Protein 7F5M (pdb70)

Secondary structure (DSSP, 8-state):
-TTEEEEEEEEEEEEEEPSS----TTSPPPEEEEEEEEEE-TTS-EE--TTEEEEEEE--TTSSS-EEEE-SS--EEEEEES--EEEEEEEEEGGG--EEEEEEEE--SSSEEEEEEEEEEE--SHHHHHHHTTTS---/-EEEEEEEEEE---EEEEEEEEE-TT--EE--TTEEEEEEE--TTSSS-EEEE-SS--EEEEE-S---EEEEEEEETTS--EEEEEEE--SSSSEEEEEEEEEE-S--HHHHHHHHTTS---/-PPPHHHH------SS---

Radius of gyration: 22.08 Å; Cα contacts (8 Å, |Δi|>4): 599; chains: 3; bounding box: 53×55×50 Å

B-factor: mean 67.11, std 33.37, range [23.14, 151.9]

Nearest PDB structures (foldseek):
  7f5m-assembly1_B  TM=1.008E+00  e=1.578E-22  Saccharomyces cerevisiae S288C
  7f5m-assembly1_A  TM=9.711E-01  e=1.699E-18  Saccharomyces cerevisiae S288C
  6mip-assembly1_A  TM=9.479E-01  e=2.964E-12  Saccharomyces cerevisiae S288C
  6miq-assembly1_A  TM=9.449E-01  e=7.618E-12  Saccharomyces cerevisiae S288C
  5sva-assembly1_n  TM=9.445E-01  e=1.287E-11  Saccharomyces cerevisiae

Organism: Saccharomyces cerevisiae (strain ATCC 204508 / S288c) (NCBI:txid559292)

Sequence (280 aa):
SDHSIEVTFRVKTQQVIIPEQNIRGNELPLRRWQMELLMLDATGKEVEPTILSKCIYHLHSSFKQPKRRLNSLPFFIKETGWGEFNLKIECFFIGNAGKFSIEHDLTFEDDAYAVDYTVDVPHEFSHLNSELSKYFDLPSIEVTFRVKTQQVRRWQMELLMLDATGKEVEPTILSKCIYHLHSSFKQPKRRLNSLPFFIKETGWGEFNLKIECFFIGNAGKFSIEHDLTFEDDAYAVDYTVDVPHEFSHLNSELSKYFDLPKQLASKAARSAPSTGGVKY

Foldseek 3Di:
DLQWDKWKKKKKKFKDFDPPDDDDPVDFTKMKMKIWIFTQFPVRDTDHPLQWQKKWKQADPVDPVSTRIDRDPGRMDIDIDGDKDWIWIWTAGPPRQGIDIDTDTGDDPDRMDMDMDMDTGGCPDDVSNVVNVVGDDRD/DDKWKKKWKWAPPVWIKIWIWTAFPVGDTDAPPQWQWKWKQADPVDPPRTRIDRDPGRMDIDDDDDKAWIWTWTAGPPRQDIDIDTDTGDDPDRMDMDMDMDDGDPPRVVSVVVVVVTDDGD/DDDDDVVPDDDDDDDPDDD

InterPro domains:
  IPR005033 YEATS [PTHR23195] (5-110)
  IPR016665 SAS complex subunit SAS5/transcription initiation factor TFIID subunit 14 [PIRSF016551] (2-221)
  IPR038704 YEATS superfamily [G3DSA:2.60.40.1970] (1-136)
  IPR055129 YEATS domain [PF03366] (29-109)
  IPR055129 YEATS domain [PS51037] (1-139)

GO terms:
  GO:0000785 chromatin (C, IDA)
  GO:0016407 acetyltransferase activity (F, IDA)
  GO:0033255 SAS acetyltransferase complex (C, IDA)
  GO:0004402 histone acetyltransferase activity (F, IDA)
  GO:0031509 subtelomeric heterochromatin formation (P, IDA)
  GO:0033255 SAS acetyltransferase complex (C, IPI)
  GO:0005515 protein binding (F, IPI)

Structure (mmCIF, N/CA/C/O backbone):
data_7F5M
#
_entry.id   7F5M
#
_cell.length_a   126.578
_cell.length_b   126.578
_cell.length_c   48.708
_cell.angle_alpha   90.000
_cell.angle_beta   90.000
_cell.angle_gamma   120.000
#
_symmetry.space_group_name_H-M   'P 32 2 1'
#
loop_
_entity.id
_entity.type
_entity.pdbx_description
1 polymer 'Something about silencing protein 5'
2 polymer LYS-GLN-LEU-ALA-SER-LYS-ALA-ALA-ARG-LBZ-SER-ALA-PRO-SER-THR-GLY-GLY-VAL-LYS-TYR
3 non-polymer GLYCEROL
4 water water
#
loop_
_atom_site.group_PDB
_atom_site.id
_atom_site.type_symbol
_atom_site.label_atom_id
_atom_site.label_alt_id
_atom_site.label_comp_id
_atom_site.label_asym_id
_atom_site.label_entity_id
_atom_site.label_seq_id
_atom_site.pdbx_PDB_ins_code
_atom_site.Cartn_x
_atom_site.Cartn_y
_atom_site.Cartn_z
_atom_site.occupancy
_atom_site.B_iso_or_equiv
_atom_site.auth_seq_id
_atom_site.auth_comp_id
_atom_site.auth_asym_id
_atom_site.auth_atom_id
_atom_site.pdbx_PDB_model_num
ATOM 1 N N . SER A 1 1 ? -38.527 31.936 10.177 1.00 103.80 1 SER A N 1
ATOM 2 C CA . SER A 1 1 ? -38.331 33.157 9.404 1.00 109.57 1 SER A CA 1
ATOM 3 C C . SER A 1 1 ? -38.342 34.391 10.298 1.00 104.07 1 SER A C 1
ATOM 4 O O . SER A 1 1 ? -39.089 34.453 11.273 1.00 102.79 1 SER A O 1
ATOM 7 N N . ASP A 1 2 ? -37.506 35.375 9.963 1.00 99.79 2 ASP A N 1
ATOM 8 C CA . ASP A 1 2 ? -37.574 36.667 10.633 1.00 95.96 2 ASP A CA 1
ATOM 9 C C . ASP A 1 2 ? -38.824 37.447 10.251 1.00 95.88 2 ASP A C 1
ATOM 10 O O . ASP A 1 2 ? -39.076 38.510 10.830 1.00 93.91 2 ASP A O 1
ATOM 15 N N . HIS A 1 3 ? -39.600 36.948 9.292 1.00 85.27 3 HIS A N 1
ATOM 16 C CA . HIS A 1 3 ? -40.888 37.514 8.925 1.00 72.70 3 HIS A CA 1
ATOM 17 C C . HIS A 1 3 ? -42.047 36.714 9.504 1.00 66.39 3 HIS A C 1
ATOM 18 O O . HIS A 1 3 ? -43.200 36.941 9.124 1.00 57.58 3 HIS A O 1
ATOM 25 N N . SER A 1 4 ? -41.763 35.782 10.411 1.00 69.05 4 SER A N 1
ATOM 26 C CA . SER A 1 4 ? -42.781 34.961 11.047 1.00 59.94 4 SER A CA 1
ATOM 27 C C . SER A 1 4 ? -42.390 34.723 12.498 1.00 55.76 4 SER A C 1
ATOM 28 O O . SER A 1 4 ? -41.243 34.938 12.897 1.00 61.18 4 SER A O 1
ATOM 31 N N . ILE A 1 5 ? -43.363 34.283 13.292 1.00 47.32 5 ILE A N 1
ATOM 32 C CA . ILE A 1 5 ? -43.116 33.889 14.671 1.00 45.95 5 ILE A CA 1
ATOM 33 C C . ILE A 1 5 ? -43.616 32.464 14.859 1.00 42.80 5 ILE A C 1
ATOM 34 O O . ILE A 1 5 ? -44.478 31.976 14.124 1.00 42.14 5 ILE A O 1
ATOM 39 N N . GLU A 1 6 ? -43.053 31.792 15.859 1.00 42.49 6 GLU A N 1
ATOM 40 C CA . GLU A 1 6 ? -43.465 30.434 16.184 1.00 41.25 6 GLU A CA 1
ATOM 41 C C . GLU A 1 6 ? -44.699 30.465 17.074 1.00 38.11 6 GLU A C 1
ATOM 42 O O . GLU A 1 6 ? -44.728 31.168 18.089 1.00 37.49 6 GLU A O 1
ATOM 48 N N . VAL A 1 7 ? -45.721 29.708 16.685 1.00 36.65 7 VAL A N 1
ATOM 49 C CA . VAL A 1 7 ? -46.945 29.570 17.462 1.00 34.25 7 VAL A CA 1
ATOM 50 C C . VAL A 1 7 ? -47.231 28.087 17.633 1.00 33.41 7 VAL A C 1
ATOM 51 O O . VAL A 1 7 ? -47.137 27.313 16.673 1.00 34.19 7 VAL A O 1
ATOM 55 N N . THR A 1 8 ? -47.568 27.689 18.855 1.00 33.62 8 THR A N 1
ATOM 56 C CA . THR A 1 8 ? -47.882 26.302 19.164 1.00 33.48 8 THR A CA 1
ATOM 57 C C . THR A 1 8 ? -49.390 26.092 19.122 1.00 32.27 8 THR A C 1
ATOM 58 O O . THR A 1 8 ? -50.140 26.784 19.820 1.00 30.54 8 THR A O 1
ATOM 62 N N . PHE A 1 9 ? -49.826 25.146 18.296 1.00 32.62 9 PHE A N 1
ATOM 63 C CA . PHE A 1 9 ? -51.211 24.706 18.253 1.00 28.20 9 PHE A CA 1
ATOM 64 C C . PHE A 1 9 ? -51.329 23.359 18.953 1.00 31.27 9 PHE A C 1
ATOM 65 O O . PHE A 1 9 ? -50.397 22.551 18.938 1.00 31.90 9 PHE A O 1
ATOM 73 N N . ARG A 1 10 ? -52.483 23.123 19.571 1.00 29.04 10 ARG A N 1
ATOM 74 C CA . ARG A 1 10 ? -52.716 21.913 20.347 1.00 29.26 10 ARG A CA 1
ATOM 75 C C . ARG A 1 10 ? -53.927 21.174 19.801 1.00 30.31 10 ARG A C 1
ATOM 76 O O . ARG A 1 10 ? -54.996 21.769 19.624 1.00 29.45 10 ARG A O 1
ATOM 84 N N . VAL A 1 11 ? -53.755 19.883 19.536 1.00 29.53 11 VAL A N 1
ATOM 85 C CA . VAL A 1 11 ? -54.854 18.998 19.175 1.00 27.89 11 VAL A CA 1
ATOM 86 C C . VAL A 1 11 ? -55.235 18.205 20.416 1.00 27.35 11 VAL A C 1
ATOM 87 O O . VAL A 1 11 ? -54.415 17.456 20.961 1.00 26.85 11 VAL A O 1
ATOM 91 N N . LYS A 1 12 ? -56.472 18.374 20.870 1.00 28.28 12 LYS A N 1
ATOM 92 C CA . LYS A 1 12 ? -56.982 17.671 22.038 1.00 28.46 12 LYS A CA 1
ATOM 93 C C . LYS A 1 12 ? -57.906 16.554 21.569 1.00 27.97 12 LYS A C 1
ATOM 94 O O . LYS A 1 12 ? -58.940 16.819 20.946 1.00 27.24 12 LYS A O 1
ATOM 100 N N . THR A 1 13 ? -57.527 15.314 21.863 1.00 27.59 13 THR A N 1
ATOM 101 C CA . THR A 1 13 ? -58.233 14.136 21.382 1.00 27.33 13 THR A CA 1
ATOM 102 C C . THR A 1 13 ? -58.851 13.381 22.552 1.00 32.42 13 THR A C 1
ATOM 103 O O . THR A 1 13 ? -58.264 13.303 23.636 1.00 31.68 13 THR A O 1
ATOM 107 N N . GLN A 1 14 ? -60.044 12.836 22.325 1.00 30.34 14 GLN A N 1
ATOM 108 C CA . GLN A 1 14 ? -60.732 12.002 23.297 1.00 33.87 14 GLN A CA 1
ATOM 109 C C . GLN A 1 14 ? -61.355 10.828 22.562 1.00 32.08 14 GLN A C 1
ATOM 110 O O . GLN A 1 14 ? -61.662 10.922 21.372 1.00 29.73 14 GLN A O 1
ATOM 116 N N . GLN A 1 15 ? -61.534 9.718 23.274 1.00 34.09 15 GLN A N 1
ATOM 117 C CA . GLN A 1 15 ? -62.180 8.549 22.694 1.00 34.73 15 GLN A CA 1
ATOM 118 C C . GLN A 1 15 ? -62.649 7.633 23.813 1.00 34.92 15 GLN A C 1
ATOM 119 O O . GLN A 1 15 ? -62.029 7.561 24.877 1.00 36.75 15 GLN A O 1
ATOM 125 N N . VAL A 1 16 ? -63.749 6.932 23.556 1.00 34.24 16 VAL A N 1
ATOM 126 C CA . VAL A 1 16 ? -64.315 5.989 24.513 1.00 37.56 16 VAL A CA 1
ATOM 127 C C . VAL A 1 16 ? -65.060 4.911 23.739 1.00 38.40 16 VAL A C 1
ATOM 128 O O . VAL A 1 16 ? -65.703 5.189 22.722 1.00 33.66 16 VAL A O 1
ATOM 132 N N . ILE A 1 17 ? -64.946 3.668 24.208 1.00 37.98 17 ILE A N 1
ATOM 133 C CA . ILE A 1 17 ? -65.755 2.590 23.657 1.00 41.26 17 ILE A CA 1
ATOM 134 C C . ILE A 1 17 ? -67.218 2.865 23.974 1.00 41.35 17 ILE A C 1
ATOM 135 O O . ILE A 1 17 ? -67.575 3.155 25.123 1.00 41.87 17 ILE A O 1
ATOM 140 N N . ILE A 1 18 ? -68.067 2.794 22.957 1.00 41.33 18 ILE A N 1
ATOM 141 C CA . ILE A 1 18 ? -69.497 3.045 23.171 1.00 46.83 18 ILE A CA 1
ATOM 142 C C . ILE A 1 18 ? -70.072 1.935 24.044 1.00 48.98 18 ILE A C 1
ATOM 143 O O . ILE A 1 18 ? -69.868 0.746 23.745 1.00 50.18 18 ILE A O 1
ATOM 148 N N . PRO A 1 19 ? -70.771 2.262 25.126 1.00 51.52 19 PRO A N 1
ATOM 149 C CA . PRO A 1 19 ? -71.317 1.215 25.994 1.00 57.75 19 PRO A CA 1
ATOM 150 C C . PRO A 1 19 ? -72.460 0.467 25.326 1.00 67.09 19 PRO A C 1
ATOM 151 O O . PRO A 1 19 ? -73.014 0.887 24.308 1.00 65.26 19 PRO A O 1
ATOM 155 N N . GLU A 1 20 ? -72.798 -0.676 25.924 1.00 79.78 20 GLU A N 1
ATOM 156 C CA . GLU A 1 20 ? -73.963 -1.474 25.546 1.00 83.74 20 GLU A CA 1
ATOM 157 C C . GLU A 1 20 ? -73.859 -2.021 24.121 1.00 82.41 20 GLU A C 1
ATOM 158 O O . GLU A 1 20 ? -74.868 -2.128 23.419 1.00 84.60 20 GLU A O 1
ATOM 164 N N . GLN A 1 21 ? -72.655 -2.377 23.670 1.00 77.31 21 GLN A N 1
ATOM 165 C CA . GLN A 1 21 ? -72.465 -2.913 22.326 1.00 76.41 21 GLN A CA 1
ATOM 166 C C . GLN A 1 21 ? -72.564 -4.433 22.333 1.00 80.40 21 GLN A C 1
ATOM 167 O O . GLN A 1 21 ? -71.972 -5.095 23.191 1.00 78.30 21 GLN A O 1
ATOM 173 N N . ASN A 1 22 ? -73.300 -4.980 21.364 1.00 94.06 22 ASN A N 1
ATOM 174 C CA . ASN A 1 22 ? -73.332 -6.420 21.105 1.00 94.37 22 ASN A CA 1
ATOM 175 C C . ASN A 1 22 ? -72.211 -6.743 20.128 1.00 93.95 22 ASN A C 1
ATOM 176 O O . ASN A 1 22 ? -72.376 -6.673 18.908 1.00 99.20 22 ASN A O 1
ATOM 181 N N . ILE A 1 23 ? -71.049 -7.094 20.669 1.00 82.33 23 ILE A N 1
ATOM 182 C CA . ILE A 1 23 ? -69.905 -7.504 19.866 1.00 76.24 23 ILE A CA 1
ATOM 183 C C . ILE A 1 23 ? -69.295 -8.750 20.491 1.00 71.66 23 ILE A C 1
ATOM 184 O O . ILE A 1 23 ? -69.257 -8.890 21.719 1.00 69.18 23 ILE A O 1
ATOM 189 N N . ARG A 1 24 ? -68.845 -9.664 19.637 1.00 67.74 24 ARG A N 1
ATOM 190 C CA . ARG A 1 24 ? -68.184 -10.887 20.060 1.00 65.96 24 ARG A CA 1
ATOM 191 C C . ARG A 1 24 ? -66.736 -10.582 20.439 1.00 61.26 24 ARG A C 1
ATOM 192 O O . ARG A 1 24 ? -66.240 -9.467 20.256 1.00 61.43 24 ARG A O 1
ATOM 194 N N . GLY A 1 25 ? -66.040 -11.590 20.970 1.00 63.68 25 GLY A N 1
ATOM 195 C CA . GLY A 1 25 ? -64.720 -11.355 21.531 1.00 60.38 25 GLY A CA 1
ATOM 196 C C . GLY A 1 25 ? -63.661 -10.997 20.507 1.00 58.82 25 GLY A C 1
ATOM 197 O O . GLY A 1 25 ? -62.694 -10.302 20.831 1.00 58.62 25 GLY A O 1
ATOM 198 N N . ASN A 1 26 ? -63.819 -11.460 19.269 1.00 56.89 26 ASN A N 1
ATOM 199 C CA . ASN A 1 26 ? -62.839 -11.228 18.216 1.00 55.18 26 ASN A CA 1
ATOM 200 C C . ASN A 1 26 ? -63.190 -10.036 17.332 1.00 53.48 26 ASN A C 1
ATOM 201 O O . ASN A 1 26 ? -62.575 -9.864 16.275 1.00 52.64 26 ASN A O 1
ATOM 206 N N . GLU A 1 27 ? -64.142 -9.205 17.745 1.00 56.03 27 GLU A N 1
ATOM 207 C CA . GLU A 1 27 ? -64.706 -8.166 16.899 1.00 48.14 27 GLU A CA 1
ATOM 208 C C . GLU A 1 27 ? -64.406 -6.799 17.502 1.00 47.31 27 GLU A C 1
ATOM 209 O O . GLU A 1 27 ? -64.215 -6.666 18.714 1.00 53.09 27 GLU A O 1
ATOM 215 N N . LEU A 1 28 ? -64.357 -5.781 16.645 1.00 43.90 28 LEU A N 1
ATOM 216 C CA . LEU A 1 28 ? -63.854 -4.496 17.120 1.00 41.85 28 LEU A CA 1
ATOM 217 C C . LEU A 1 28 ? -64.971 -3.665 17.743 1.00 38.99 28 LEU A C 1
ATOM 218 O O . LEU A 1 28 ? -66.083 -3.612 17.206 1.00 38.66 28 LEU A O 1
ATOM 223 N N . PRO A 1 29 ? -64.681 -3.016 18.868 1.00 42.13 29 PRO A N 1
ATOM 224 C CA . PRO A 1 29 ? -65.655 -2.092 19.454 1.00 41.53 29 PRO A CA 1
ATOM 225 C C . PRO A 1 29 ? -65.686 -0.784 18.684 1.00 40.02 29 PRO A C 1
ATOM 226 O O . PRO A 1 29 ? -64.655 -0.287 18.225 1.00 35.58 29 PRO A O 1
ATOM 230 N N . LEU A 1 30 ? -66.886 -0.233 18.534 1.00 39.50 30 LEU A N 1
ATOM 231 C CA . LEU A 1 30 ? -67.027 1.110 17.997 1.00 36.35 30 LEU A CA 1
ATOM 232 C C . LEU A 1 30 ? -66.763 2.127 19.097 1.00 37.11 30 LEU A C 1
ATOM 233 O O . LEU A 1 30 ? -67.185 1.947 20.243 1.00 36.75 30 LEU A O 1
ATOM 238 N N . ARG A 1 31 ? -66.050 3.191 18.747 1.00 35.91 31 ARG A N 1
ATOM 239 C CA . ARG A 1 31 ? -65.666 4.216 19.704 1.00 35.26 31 ARG A CA 1
ATOM 240 C C . ARG A 1 31 ? -66.131 5.581 19.228 1.00 34.46 31 ARG A C 1
ATOM 241 O O . ARG A 1 31 ? -66.037 5.902 18.039 1.00 33.44 31 A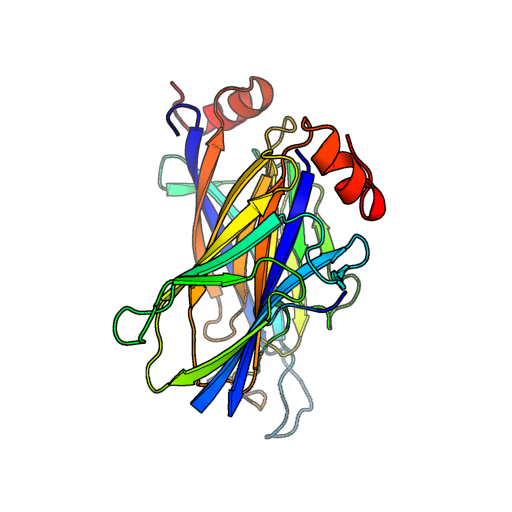RG A O 1
ATOM 249 N N . ARG A 1 32 ? -66.641 6.377 20.161 1.00 35.73 32 ARG A N 1
ATOM 250 C CA . ARG A 1 32 ? -66.901 7.786 19.914 1.00 34.95 32 ARG A CA 1
ATOM 251 C C . ARG A 1 32 ? -65.631 8.561 20.226 1.00 32.49 32 ARG A C 1
ATOM 252 O O . ARG A 1 32 ? -65.198 8.611 21.382 1.00 33.10 32 ARG A O 1
ATOM 260 N N . TRP A 1 33 ? -65.023 9.141 19.200 1.00 30.12 33 TRP A N 1
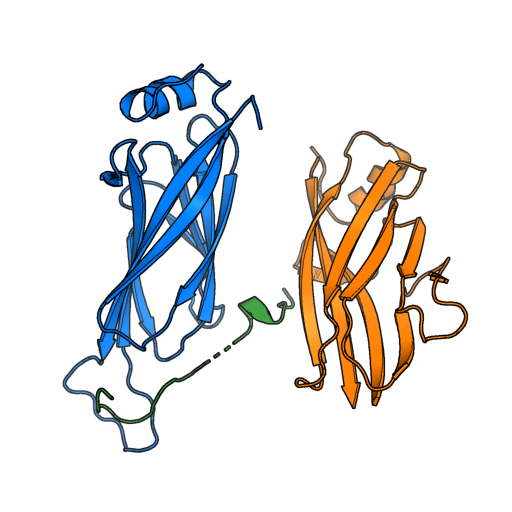ATOM 261 C CA . TRP A 1 33 ? -63.841 9.961 19.389 1.00 28.91 33 TRP A CA 1
ATOM 262 C C . TRP A 1 33 ? -64.119 11.385 18.929 1.00 28.31 33 TRP A C 1
ATOM 263 O O . TRP A 1 33 ? -65.090 11.662 18.220 1.00 28.13 33 TRP A O 1
ATOM 274 N N . GLN A 1 34 ? -63.251 12.294 19.361 1.00 27.19 34 GLN A N 1
ATOM 275 C CA . GLN A 1 34 ? -63.426 13.708 19.075 1.00 28.78 34 GLN A CA 1
ATOM 276 C C . GLN A 1 34 ? -62.066 14.386 19.094 1.00 27.07 34 GLN A C 1
ATOM 277 O O . GLN A 1 34 ? -61.152 13.959 19.805 1.00 26.88 34 GLN A O 1
ATOM 283 N N . MET A 1 35 ? -61.943 15.441 18.295 1.00 26.21 35 MET A N 1
ATOM 284 C CA . MET A 1 35 ? -60.713 16.209 18.203 1.00 27.64 35 MET A CA 1
ATOM 285 C C . MET A 1 35 ? -61.063 17.686 18.162 1.00 27.10 35 MET A C 1
ATOM 286 O O . MET A 1 35 ? -62.080 18.073 17.580 1.00 23.54 35 MET A O 1
ATOM 291 N N . GLU A 1 36 ? -60.225 18.509 18.786 1.00 25.10 36 GLU A N 1
ATOM 292 C CA . GLU A 1 36 ? -60.380 19.952 18.703 1.00 27.37 36 GLU A CA 1
ATOM 293 C C . GLU A 1 36 ? -59.008 20.598 18.622 1.00 25.38 36 GLU A C 1
ATOM 294 O O . GLU A 1 36 ? -58.069 20.176 19.303 1.00 25.93 36 GLU A O 1
ATOM 300 N N . LEU A 1 37 ? -58.903 21.621 17.781 1.00 26.45 37 LEU A N 1
ATOM 301 C CA . LEU A 1 37 ? -57.663 22.356 17.585 1.00 27.07 37 LEU A CA 1
ATOM 302 C C . LEU A 1 37 ? -57.709 23.638 18.405 1.00 28.27 37 LEU A C 1
ATOM 303 O O . LEU A 1 37 ? -58.588 24.481 18.198 1.00 25.96 37 LEU A O 1
ATOM 308 N N . LEU A 1 38 ? -56.771 23.778 19.333 1.00 28.06 38 LEU A N 1
ATOM 309 C CA . LEU A 1 38 ? -56.633 24.977 20.142 1.00 27.05 38 LEU A CA 1
ATOM 310 C C . LEU A 1 38 ? -55.326 25.679 19.795 1.00 28.75 38 LEU A C 1
ATOM 311 O O . LEU A 1 38 ? -54.548 25.227 18.949 1.00 26.99 38 LEU A O 1
ATOM 316 N N . MET A 1 39 ? -55.094 26.801 20.465 1.00 32.23 39 MET A N 1
ATOM 317 C CA . MET A 1 39 ? -53.870 27.568 20.321 1.00 29.10 39 MET A CA 1
ATOM 318 C C . MET A 1 39 ? -53.282 27.821 21.700 1.00 31.39 39 MET A C 1
ATOM 319 O O . MET A 1 39 ? -54.012 27.961 22.685 1.00 30.65 39 MET A O 1
ATOM 324 N N . LEU A 1 40 ? -51.957 27.858 21.768 1.00 32.28 40 LEU A N 1
ATOM 325 C CA . LEU A 1 40 ? -51.253 28.237 22.984 1.00 35.83 40 LEU A CA 1
ATOM 326 C C . LEU A 1 40 ? -50.815 29.689 22.865 1.00 37.67 40 LEU A C 1
ATOM 327 O O . LEU A 1 40 ? -50.182 30.071 21.875 1.00 34.08 40 LEU A O 1
ATOM 332 N N . ASP A 1 41 ? -51.161 30.496 23.864 1.00 39.56 41 ASP A N 1
ATOM 333 C CA . ASP A 1 41 ? -50.775 31.900 23.863 1.00 41.67 41 ASP A CA 1
ATOM 334 C C . ASP A 1 41 ? -49.314 32.021 24.298 1.00 43.86 41 ASP A C 1
ATOM 335 O O . ASP A 1 41 ? -48.591 31.027 24.420 1.00 42.98 41 ASP A O 1
ATOM 340 N N . ALA A 1 42 ? -48.861 33.251 24.549 1.00 45.60 42 ALA A N 1
ATOM 341 C CA . ALA A 1 42 ? -47.465 33.470 24.910 1.00 45.36 42 ALA A CA 1
ATOM 342 C C . ALA A 1 42 ? -47.114 32.894 26.277 1.00 48.50 42 ALA A C 1
ATOM 343 O O . ALA A 1 42 ? -45.930 32.719 26.578 1.00 52.95 42 ALA A O 1
ATOM 345 N N . THR A 1 43 ? -48.108 32.591 27.108 1.00 51.84 43 THR A N 1
ATOM 346 C CA . THR A 1 43 ? -47.867 32.068 28.446 1.00 53.77 43 THR A CA 1
ATOM 347 C C . THR A 1 43 ? -47.766 30.552 28.476 1.00 59.31 43 THR A C 1
ATOM 348 O O . THR A 1 43 ? -47.265 29.995 29.458 1.00 69.17 43 THR A O 1
ATOM 352 N N . GLY A 1 44 ? -48.232 29.883 27.430 1.00 56.98 44 GLY A N 1
ATOM 353 C CA . GLY A 1 44 ? -48.448 28.458 27.450 1.00 60.06 44 GLY A CA 1
ATOM 354 C C . GLY A 1 44 ? -49.890 28.037 27.639 1.00 54.59 44 GLY A C 1
ATOM 355 O O . GLY A 1 44 ? -50.151 26.838 27.775 1.00 59.58 44 GLY A O 1
ATOM 356 N N . LYS A 1 45 ? -50.831 28.977 27.633 1.00 49.32 45 LY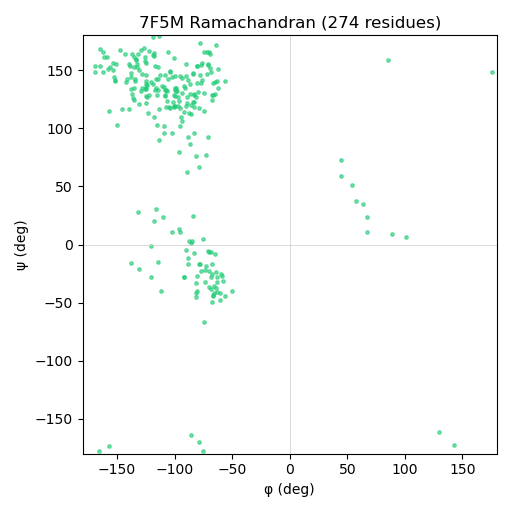S A N 1
ATOM 357 C CA . LYS A 1 45 ? -52.221 28.686 27.958 1.00 47.76 45 LYS A CA 1
ATOM 358 C C . LYS A 1 45 ? -53.053 28.420 26.712 1.00 43.80 45 LYS A C 1
ATOM 359 O O . LYS A 1 45 ? -52.843 29.035 25.663 1.00 37.10 45 LYS A O 1
ATOM 365 N N . GLU A 1 46 ? -54.016 27.512 26.849 1.00 41.19 46 GLU A N 1
ATOM 366 C CA . GLU A 1 46 ? -54.947 27.233 25.767 1.00 36.89 46 GLU A CA 1
ATOM 367 C C . GLU A 1 46 ? -55.847 28.437 25.525 1.00 33.13 46 GLU A C 1
ATOM 368 O O . GLU A 1 46 ? -56.451 28.975 26.458 1.00 35.35 46 GLU A O 1
ATOM 374 N N . VAL A 1 47 ? -55.926 28.866 24.266 1.00 30.63 47 VAL A N 1
ATOM 375 C CA . VAL A 1 47 ? -56.806 29.949 23.852 1.00 31.19 47 VAL A CA 1
ATOM 376 C C . VAL A 1 47 ? -57.469 29.542 22.546 1.00 30.71 47 VAL A C 1
ATOM 377 O O . VAL A 1 47 ? -57.037 28.607 21.868 1.00 28.25 47 VAL A O 1
ATOM 381 N N . GLU A 1 48 ? -58.538 30.253 22.202 1.00 30.15 48 GLU A N 1
ATOM 382 C CA . GLU A 1 48 ? -59.169 30.038 20.911 1.00 28.46 48 GLU A CA 1
ATOM 383 C C . GLU A 1 48 ? -58.182 30.373 19.796 1.00 28.79 48 GLU A C 1
ATOM 384 O O . GLU A 1 48 ? -57.504 31.406 19.856 1.00 33.84 48 GLU A O 1
ATOM 390 N N . PRO A 1 49 ? -58.067 29.529 18.773 1.00 28.47 49 PRO A N 1
ATOM 391 C CA . PRO A 1 49 ? -57.182 29.862 17.637 1.00 29.68 49 PRO A CA 1
ATOM 392 C C . PRO A 1 49 ? -57.843 30.852 16.685 1.00 28.36 49 PRO A C 1
ATOM 393 O O . PRO A 1 49 ? -58.168 30.554 15.530 1.00 29.89 49 PRO A O 1
ATOM 397 N N . THR A 1 50 ? -58.048 32.076 17.176 1.00 27.76 50 THR A N 1
ATOM 398 C CA . THR A 1 50 ? -58.751 33.095 16.405 1.00 30.29 50 THR A CA 1
ATOM 399 C C . THR A 1 50 ? -57.944 33.612 15.222 1.00 29.85 50 THR A C 1
ATOM 400 O O . THR A 1 50 ? -58.477 34.400 14.434 1.00 30.26 50 THR A O 1
ATOM 404 N N . ILE A 1 51 ? -56.679 33.200 15.076 1.00 29.24 51 ILE A N 1
ATOM 405 C CA . ILE A 1 51 ? -55.898 33.574 13.902 1.00 29.32 51 ILE A CA 1
ATOM 406 C C . ILE A 1 51 ? -56.132 32.633 12.731 1.00 29.76 51 ILE A C 1
ATOM 407 O O . ILE A 1 51 ? -55.488 32.789 11.683 1.00 31.28 51 ILE A O 1
ATOM 412 N N . LEU A 1 52 ? -57.028 31.660 12.872 1.00 28.28 52 LEU A N 1
ATOM 413 C CA . LEU A 1 52 ? -57.389 30.750 11.795 1.00 29.68 52 LEU A CA 1
ATOM 414 C C . LEU A 1 52 ? -58.794 31.073 11.309 1.00 30.54 52 LEU A C 1
ATOM 415 O O . LEU A 1 52 ? -59.712 31.242 12.119 1.00 31.49 52 LEU A O 1
ATOM 420 N N . SER A 1 53 ? -58.957 31.156 9.991 1.00 30.73 53 SER A N 1
ATOM 421 C CA . SER A 1 53 ? -60.268 31.394 9.402 1.00 33.08 53 SER A CA 1
ATOM 422 C C . SER A 1 53 ? -60.999 30.105 9.065 1.00 33.62 53 SER A C 1
ATOM 423 O O . SER A 1 53 ? -62.235 30.083 9.065 1.00 37.04 53 SER A O 1
ATOM 426 N N . LYS A 1 54 ? -60.264 29.031 8.786 1.00 31.97 54 LYS A N 1
ATOM 427 C CA . LYS A 1 54 ? -60.860 27.796 8.303 1.00 33.96 54 LYS A CA 1
ATOM 428 C C . LYS A 1 54 ? -59.970 26.628 8.703 1.00 32.02 54 LYS A C 1
ATOM 429 O O . LYS A 1 54 ? -58.742 26.744 8.726 1.00 31.08 54 LYS A O 1
ATOM 435 N N . CYS A 1 55 ? -60.606 25.504 9.029 1.00 32.52 55 CYS A N 1
ATOM 436 C CA . CYS A 1 55 ? -59.903 24.291 9.425 1.00 28.46 55 CYS A CA 1
ATOM 437 C C . CYS A 1 55 ? -60.572 23.096 8.765 1.00 31.24 55 CYS A C 1
ATOM 438 O O . CYS A 1 55 ? -61.802 22.989 8.774 1.00 30.21 55 CYS A O 1
ATOM 441 N N . ILE A 1 56 ? -59.767 22.202 8.195 1.00 28.12 56 ILE A N 1
ATOM 442 C CA . ILE A 1 56 ? -60.267 21.035 7.476 1.00 30.65 56 ILE A CA 1
ATOM 443 C C . ILE A 1 56 ? -59.645 19.786 8.084 1.00 29.02 56 ILE A C 1
ATOM 444 O O . ILE A 1 56 ? -58.415 19.653 8.122 1.00 26.70 56 ILE A O 1
ATOM 449 N N . TYR A 1 57 ? -60.493 18.874 8.553 1.00 27.73 57 TYR A N 1
ATOM 450 C CA . TYR A 1 57 ? -60.059 17.562 9.023 1.00 28.46 57 TYR A CA 1
ATOM 451 C C . TYR A 1 57 ? -60.197 16.577 7.867 1.00 28.01 57 TYR A C 1
ATOM 452 O O . TYR A 1 57 ? -61.314 16.235 7.467 1.00 27.02 57 TYR A O 1
ATOM 461 N N . HIS A 1 58 ? -59.067 16.123 7.327 1.00 27.16 58 HIS A N 1
ATOM 462 C CA . HIS A 1 58 ? -59.070 15.148 6.235 1.00 29.84 58 HIS A CA 1
ATOM 463 C C . HIS A 1 58 ? -59.134 13.756 6.851 1.00 29.72 58 HIS A C 1
ATOM 464 O O . HIS A 1 58 ? -58.113 13.109 7.090 1.00 29.88 58 HIS A O 1
ATOM 471 N N . LEU A 1 59 ? -60.351 13.291 7.115 1.00 29.24 59 LEU A N 1
ATOM 472 C CA . LEU A 1 59 ? -60.538 11.994 7.744 1.00 30.20 59 LEU A CA 1
ATOM 473 C C . LEU A 1 59 ? -60.146 10.866 6.793 1.00 30.00 59 LEU A C 1
ATOM 474 O O . LEU A 1 59 ? -60.002 11.057 5.582 1.00 28.86 59 LEU A O 1
ATOM 479 N N . HIS A 1 60 ? -59.966 9.676 7.368 1.00 28.76 60 HIS A N 1
ATOM 480 C CA . HIS A 1 60 ? -59.728 8.482 6.568 1.00 32.15 60 HIS A CA 1
ATOM 481 C C . HIS A 1 60 ? -60.859 8.294 5.567 1.00 29.86 60 HIS A C 1
ATOM 482 O O . HIS A 1 60 ? -62.030 8.526 5.877 1.00 30.38 60 HIS A O 1
ATOM 489 N N . SER A 1 61 ? -60.500 7.874 4.354 1.00 30.72 61 SER A N 1
ATOM 490 C CA . SER A 1 61 ? -61.448 7.848 3.246 1.00 35.61 61 SER A CA 1
ATOM 491 C C . SER A 1 61 ? -62.556 6.813 3.413 1.00 34.78 61 SER A C 1
ATOM 492 O O . SER A 1 61 ? -63.476 6.791 2.587 1.00 39.05 61 SER A O 1
ATOM 495 N N . SER A 1 62 ? -62.502 5.960 4.439 1.00 32.00 62 SER A N 1
ATOM 496 C CA . SER A 1 62 ? -63.626 5.078 4.726 1.00 34.65 62 SER A CA 1
ATOM 497 C C . SER A 1 62 ? -64.792 5.831 5.343 1.00 34.64 62 SER A C 1
ATOM 498 O O . SER A 1 62 ? -65.927 5.344 5.297 1.00 35.91 62 SER A O 1
ATOM 501 N N . PHE A 1 63 ? -64.531 6.991 5.939 1.00 34.14 63 PHE A N 1
ATOM 502 C CA . PHE A 1 63 ? -65.611 7.866 6.344 1.00 36.40 63 PHE A CA 1
ATOM 503 C C . PHE A 1 63 ? -66.162 8.578 5.125 1.00 38.90 63 PHE A C 1
ATOM 504 O O . PHE A 1 63 ? -65.482 8.748 4.109 1.00 40.69 63 PHE A O 1
ATOM 512 N N . LYS A 1 64 ? -67.405 9.006 5.238 1.00 43.42 64 LYS A N 1
ATOM 513 C CA . LYS A 1 64 ? -68.058 9.684 4.135 1.00 49.22 64 LYS A CA 1
ATOM 514 C C . LYS A 1 64 ? -68.229 11.167 4.436 1.00 47.02 64 LYS A C 1
ATOM 515 O O . LYS A 1 64 ? -68.448 11.582 5.576 1.00 45.96 64 LYS A O 1
ATOM 517 N N . GLN A 1 65 ? -68.115 11.958 3.358 1.00 45.36 65 GLN A N 1
ATOM 518 C CA . GLN A 1 65 ? -67.607 13.328 3.335 1.00 46.73 65 GLN A CA 1
ATOM 519 C C . GLN A 1 65 ? -66.343 13.418 4.185 1.00 40.29 65 GLN A C 1
ATOM 520 O O . GLN A 1 65 ? -66.300 14.206 5.136 1.00 38.09 65 GLN A O 1
ATOM 522 N N . PRO A 1 66 ? -65.291 12.649 3.872 1.00 44.22 66 PRO A N 1
ATOM 523 C CA . PRO A 1 66 ? -64.117 12.615 4.765 1.00 37.74 66 PRO A CA 1
ATOM 524 C C . PRO A 1 66 ? -63.399 13.947 4.879 1.00 35.60 66 PRO A C 1
ATOM 525 O O . PRO A 1 66 ? -62.698 14.173 5.873 1.00 34.21 66 PRO A O 1
ATOM 529 N N . LYS A 1 67 ? -63.535 14.827 3.894 1.00 36.95 67 LYS A N 1
ATOM 530 C CA . LYS A 1 67 ? -62.996 16.181 3.984 1.00 38.87 67 LYS A CA 1
ATOM 531 C C . LYS A 1 67 ? -63.996 17.031 4.756 1.00 36.48 67 LYS A C 1
ATOM 532 O O . LYS A 1 67 ? -64.966 17.541 4.192 1.00 36.32 67 LYS A O 1
ATOM 538 N N . ARG A 1 68 ? -63.766 17.175 6.057 1.00 33.38 68 ARG A N 1
ATOM 539 C CA . ARG A 1 68 ? -64.696 17.853 6.955 1.00 33.48 68 ARG A CA 1
ATOM 540 C C . ARG A 1 68 ? -64.260 19.306 7.109 1.00 32.52 68 ARG A C 1
ATOM 541 O O . ARG A 1 68 ? -63.325 19.613 7.853 1.00 29.75 68 ARG A O 1
ATOM 549 N N . ARG A 1 69 ? -64.955 20.199 6.404 1.00 34.12 69 ARG A N 1
ATOM 550 C CA . ARG A 1 69 ? -64.641 21.621 6.438 1.00 32.57 69 ARG A CA 1
ATOM 551 C C . ARG A 1 69 ? -65.281 22.286 7.648 1.00 32.56 69 ARG A C 1
ATOM 552 O O . ARG A 1 69 ? -66.488 22.152 7.877 1.00 34.04 69 ARG A O 1
ATOM 560 N N . LEU A 1 70 ? -64.476 23.021 8.408 1.00 31.19 70 LEU A N 1
ATOM 561 C CA . LEU A 1 70 ? -64.958 23.846 9.510 1.00 33.38 70 LEU A CA 1
ATOM 562 C C . LEU A 1 70 ? -64.623 25.296 9.186 1.00 35.09 70 LEU A C 1
ATOM 563 O O . LEU A 1 70 ? -63.451 25.686 9.204 1.00 33.09 70 LEU A O 1
ATOM 568 N N . ASN A 1 71 ? -65.648 26.087 8.881 1.00 36.69 71 ASN A N 1
ATOM 569 C CA . ASN A 1 71 ? -65.472 27.475 8.480 1.00 39.45 71 ASN A CA 1
ATOM 570 C C . ASN A 1 71 ? -65.485 28.449 9.651 1.00 39.34 71 ASN A C 1
ATOM 571 O O . ASN A 1 71 ? -65.260 29.644 9.441 1.00 41.67 71 ASN A O 1
ATOM 576 N N . SER A 1 72 ? -65.737 27.981 10.872 1.00 37.01 72 SER A N 1
ATOM 577 C CA . SER A 1 72 ? -65.776 28.882 12.014 1.00 37.03 72 SER A CA 1
ATOM 578 C C . SER A 1 72 ? -65.425 28.126 13.286 1.00 33.62 72 SER A C 1
ATOM 579 O O . SER A 1 72 ? -65.585 26.904 13.370 1.00 31.83 72 SER A O 1
ATOM 582 N N . LEU A 1 73 ? -64.944 28.875 14.275 1.00 33.10 73 LEU A N 1
ATOM 583 C CA . LEU A 1 73 ? -64.694 28.322 15.595 1.00 31.39 73 LEU A CA 1
ATOM 584 C C . LEU A 1 73 ? -66.002 27.819 16.207 1.00 30.82 73 LEU A C 1
ATOM 585 O O . LEU A 1 73 ? -67.079 28.338 15.900 1.00 33.36 73 LEU A O 1
ATOM 590 N N . PRO A 1 74 ? -65.942 26.794 17.072 1.00 29.55 74 PRO A N 1
ATOM 591 C CA . PRO A 1 74 ? -64.725 26.062 17.435 1.00 27.72 74 PRO A CA 1
ATOM 592 C C . PRO A 1 74 ? -64.361 25.022 16.387 1.00 28.44 74 PRO A C 1
ATOM 593 O O . PRO A 1 74 ? -65.240 24.538 15.674 1.00 29.08 74 PRO A O 1
ATOM 597 N N . PHE A 1 75 ? -63.078 24.686 16.292 1.00 27.30 75 PHE A N 1
ATOM 598 C CA . PHE A 1 75 ? -62.620 23.691 15.325 1.00 27.65 75 PHE A CA 1
ATOM 599 C C . PHE A 1 75 ? -62.672 22.293 15.945 1.00 28.66 75 PHE A C 1
ATOM 600 O O . PHE A 1 75 ? -61.673 21.593 16.110 1.00 25.35 75 PHE A O 1
ATOM 608 N N . PHE A 1 76 ? -63.900 21.907 16.280 1.00 29.10 76 PHE A N 1
ATOM 609 C CA . PHE A 1 76 ? -64.213 20.645 16.932 1.00 28.50 76 PHE A CA 1
ATOM 610 C C . PHE A 1 76 ? -64.841 19.687 15.926 1.00 26.25 76 PHE A C 1
ATOM 611 O O . PHE A 1 76 ? -65.622 20.101 15.061 1.00 28.25 76 PHE A O 1
ATOM 619 N N . ILE A 1 77 ? -64.488 18.408 16.041 1.00 27.33 77 ILE A N 1
ATOM 620 C CA . ILE A 1 77 ? -65.114 17.341 15.269 1.00 27.28 77 ILE A CA 1
ATOM 621 C C . ILE A 1 77 ? -65.264 16.119 16.166 1.00 28.06 77 ILE A C 1
ATOM 622 O O . ILE A 1 77 ? -64.409 15.847 17.015 1.00 27.38 77 ILE A O 1
ATOM 627 N N . LYS A 1 78 ? -66.376 15.405 16.005 1.00 28.66 78 LYS A N 1
ATOM 628 C CA . LYS A 1 78 ? -66.605 14.139 16.684 1.00 28.88 78 LYS A CA 1
ATOM 629 C C . LYS A 1 78 ? -67.159 13.142 15.679 1.00 30.29 78 LYS A C 1
ATOM 630 O O . LYS A 1 78 ? -67.801 13.520 14.695 1.00 30.37 78 LYS A O 1
ATOM 636 N N . GLU A 1 79 ? -66.900 11.863 15.931 1.00 28.89 79 GLU A N 1
ATOM 637 C CA . GLU A 1 79 ? -67.213 10.831 14.955 1.00 29.67 79 GLU A CA 1
ATOM 638 C C . GLU A 1 79 ? -67.168 9.478 15.654 1.00 29.32 79 GLU A C 1
ATOM 639 O O . GLU A 1 79 ? -66.709 9.360 16.793 1.00 28.37 79 GLU A O 1
ATOM 645 N N . THR A 1 80 ? -67.669 8.457 14.959 1.00 30.97 80 THR A N 1
ATOM 646 C CA . THR A 1 80 ? -67.718 7.093 15.468 1.00 29.97 80 THR A CA 1
ATOM 647 C C . THR A 1 80 ? -67.022 6.163 14.485 1.00 31.75 80 THR A C 1
ATOM 648 O O . THR A 1 80 ? -67.343 6.163 13.292 1.00 35.25 80 THR A O 1
ATOM 652 N N . GLY A 1 81 ? -66.078 5.375 14.987 1.00 30.39 81 GLY A N 1
ATOM 653 C CA . GLY A 1 81 ? -65.370 4.420 14.154 1.00 29.69 81 GLY A CA 1
ATOM 654 C C . GLY A 1 81 ? -64.630 3.424 15.018 1.00 30.82 81 GLY A C 1
ATOM 655 O O . GLY A 1 81 ? -64.696 3.463 16.249 1.00 33.27 81 GLY A O 1
ATOM 656 N N . TRP A 1 82 ? -63.909 2.520 14.349 1.00 28.63 82 TRP A N 1
ATOM 657 C CA . TRP A 1 82 ? -63.152 1.486 15.040 1.00 28.19 82 TRP A CA 1
ATOM 658 C C . TRP A 1 82 ? -61.645 1.600 14.872 1.00 29.35 82 TRP A C 1
ATOM 659 O O . TRP A 1 82 ? -60.911 0.966 15.636 1.00 32.44 82 TRP A O 1
ATOM 670 N N . GLY A 1 83 ? -61.165 2.381 13.908 1.00 28.36 83 GLY A N 1
ATOM 671 C CA . GLY A 1 83 ? -59.776 2.334 13.491 1.00 29.77 83 GLY A CA 1
ATOM 672 C C . GLY A 1 83 ? -58.992 3.587 13.826 1.00 28.89 83 GLY A C 1
ATOM 673 O O . GLY A 1 83 ? -59.527 4.698 13.810 1.00 28.64 83 GLY A O 1
ATOM 674 N N . GLU A 1 84 ? -57.714 3.391 14.135 1.00 30.07 84 GLU A N 1
ATOM 675 C CA . GLU A 1 84 ? -56.765 4.484 14.259 1.00 29.39 84 GLU A CA 1
ATOM 676 C C . GLU A 1 84 ? -56.216 4.850 12.886 1.00 30.99 84 GLU A C 1
ATOM 677 O O . GLU A 1 84 ? -56.059 3.993 12.010 1.00 29.51 84 GLU A O 1
ATOM 683 N N . PHE A 1 85 ? -55.918 6.135 12.699 1.00 28.80 85 PHE A N 1
ATOM 684 C CA . PHE A 1 85 ? -55.357 6.575 11.429 1.00 28.11 85 PHE A CA 1
ATOM 685 C C . PHE A 1 85 ? -54.687 7.931 11.598 1.00 28.43 85 PHE A C 1
ATOM 686 O O . PHE A 1 85 ? -54.938 8.659 12.561 1.00 35.20 85 PHE A O 1
ATOM 694 N N . ASN A 1 86 ? -53.824 8.250 10.639 1.00 29.51 86 ASN A N 1
ATOM 695 C CA . ASN A 1 86 ? -53.191 9.556 10.528 1.00 31.36 86 ASN A CA 1
ATOM 696 C C . ASN A 1 86 ? -54.036 10.450 9.627 1.00 31.16 86 ASN A C 1
ATOM 697 O O . ASN A 1 86 ? -54.514 10.009 8.579 1.00 31.75 86 ASN A O 1
ATOM 702 N N . LEU A 1 87 ? -54.220 11.709 10.033 1.00 28.98 87 LEU A N 1
ATOM 703 C CA . LEU A 1 87 ? -55.059 12.635 9.282 1.00 30.27 87 LEU A CA 1
ATOM 704 C C . LEU A 1 87 ? -54.383 13.990 9.132 1.00 33.64 87 LEU A C 1
ATOM 705 O O . LEU A 1 87 ? -53.730 14.484 10.057 1.00 30.82 87 LEU A O 1
ATOM 710 N N . LYS A 1 88 ? -54.544 14.584 7.954 1.00 33.06 88 LYS A N 1
ATOM 711 C CA . LYS A 1 88 ? -54.188 15.984 7.773 1.00 29.37 88 LYS A CA 1
ATOM 712 C C . LYS A 1 88 ? -55.217 16.887 8.436 1.00 28.06 88 LYS A C 1
ATOM 713 O O . LYS A 1 88 ? -56.423 16.723 8.232 1.00 26.75 88 LYS A O 1
ATOM 719 N N . ILE A 1 89 ? -54.745 17.840 9.227 1.00 30.86 89 ILE A N 1
ATOM 720 C CA . ILE A 1 89 ? -55.570 18.938 9.706 1.00 29.49 89 ILE A CA 1
ATOM 721 C C . ILE A 1 89 ? -55.076 20.186 8.985 1.00 28.77 89 ILE A C 1
ATOM 722 O O . ILE A 1 89 ? -54.025 20.741 9.324 1.00 29.02 89 ILE A O 1
ATOM 727 N N . GLU A 1 90 ? -55.817 20.609 7.965 1.00 32.79 90 GLU A N 1
ATOM 728 C CA . GLU A 1 90 ? -55.433 21.739 7.128 1.00 29.86 90 GLU A CA 1
ATOM 729 C C . GLU A 1 90 ? -56.000 23.022 7.726 1.00 29.28 90 GLU A C 1
ATOM 730 O O . GLU A 1 90 ? -57.222 23.169 7.848 1.00 30.92 90 GLU A O 1
ATOM 736 N N . CYS A 1 91 ? -55.116 23.949 8.089 1.00 29.21 91 CYS A N 1
ATOM 737 C CA . CYS A 1 91 ? -55.484 25.159 8.813 1.00 31.35 91 CYS A CA 1
ATOM 738 C C . CYS A 1 91 ? -55.169 26.380 7.962 1.00 32.04 91 CYS A C 1
ATOM 739 O O . CYS A 1 91 ? -54.070 26.486 7.409 1.00 33.05 91 CYS A O 1
ATOM 742 N N . PHE A 1 92 ? -56.123 27.304 7.875 1.00 32.04 92 PHE A N 1
ATOM 743 C CA . PHE A 1 92 ? -56.004 28.497 7.046 1.00 32.08 92 PHE A CA 1
ATOM 744 C C . PHE A 1 92 ? -55.998 29.732 7.935 1.00 31.75 92 PHE A C 1
ATOM 745 O O . PHE A 1 92 ? -56.891 29.902 8.771 1.00 30.49 92 PHE A O 1
ATOM 753 N N . PHE A 1 93 ? -55.002 30.594 7.746 1.00 31.43 93 PHE A N 1
ATOM 754 C CA . PHE A 1 93 ? -54.927 31.829 8.514 1.00 31.32 93 PHE A CA 1
ATOM 755 C C . PHE A 1 93 ? -56.019 32.803 8.087 1.00 32.27 93 PHE A C 1
ATOM 756 O O . PHE A 1 93 ? -56.530 32.749 6.965 1.00 35.94 93 PHE A O 1
ATOM 764 N N . ILE A 1 94 ? -56.375 33.704 9.001 1.00 30.36 94 ILE A N 1
ATOM 765 C CA . ILE A 1 94 ? -57.261 34.815 8.672 1.00 32.83 94 ILE A CA 1
ATOM 766 C C . ILE A 1 94 ? -56.480 35.796 7.812 1.00 34.45 94 ILE A C 1
ATOM 767 O O . ILE A 1 94 ? -55.248 35.723 7.731 1.00 32.62 94 ILE A O 1
ATOM 772 N N . GLY A 1 95 ? -57.183 36.721 7.164 1.00 34.51 95 GLY A N 1
ATOM 773 C CA . GLY A 1 95 ? -56.514 37.653 6.282 1.00 33.92 95 GLY A CA 1
ATOM 774 C C . GLY A 1 95 ? -55.911 37.037 5.041 1.00 34.80 95 GLY A C 1
ATOM 775 O O . GLY A 1 95 ? -55.147 37.713 4.345 1.00 36.40 95 GLY A O 1
ATOM 776 N N . ASN A 1 96 ? -56.230 35.774 4.747 1.00 35.19 96 ASN A N 1
ATOM 777 C CA . ASN A 1 96 ? -55.692 35.063 3.585 1.00 36.23 96 ASN A CA 1
ATOM 778 C C . ASN A 1 96 ? -54.165 35.033 3.609 1.00 34.65 96 ASN A C 1
ATOM 779 O O . ASN A 1 96 ? -53.506 35.128 2.572 1.00 36.64 96 ASN A O 1
ATOM 784 N N . ALA A 1 97 ? -53.598 34.892 4.805 1.00 42.39 97 ALA A N 1
ATOM 785 C CA . ALA A 1 97 ? -52.160 34.982 5.008 1.00 41.77 97 ALA A CA 1
ATOM 786 C C . ALA A 1 97 ? -51.442 33.652 4.815 1.00 38.71 97 ALA A C 1
ATOM 787 O O . ALA A 1 97 ? -50.227 33.582 5.028 1.00 41.71 97 ALA A O 1
ATOM 789 N N . GLY A 1 98 ? -52.160 32.602 4.430 1.00 36.97 98 GLY A N 1
ATOM 790 C CA . GLY A 1 98 ? -51.541 31.338 4.114 1.00 34.87 98 GLY A CA 1
ATOM 791 C C . GLY A 1 98 ? -52.206 30.203 4.849 1.00 34.93 98 GLY A C 1
ATOM 792 O O . GLY A 1 98 ? -53.332 30.321 5.345 1.00 33.95 98 GLY A O 1
ATOM 793 N N . LYS A 1 99 ? -51.496 29.089 4.926 1.00 33.45 99 LYS A N 1
ATOM 794 C CA . LYS A 1 99 ? -52.074 27.874 5.466 1.00 33.35 99 LYS A CA 1
ATOM 795 C C . LYS A 1 99 ? -50.922 26.980 5.906 1.00 35.32 99 LYS A C 1
ATOM 796 O O . LYS A 1 99 ? -49.774 27.184 5.503 1.00 36.30 99 LYS A O 1
ATOM 802 N N . PHE A 1 100 ? -51.232 26.004 6.760 1.00 33.34 100 PHE A N 1
ATOM 803 C CA . PHE A 1 100 ? -50.285 24.967 7.157 1.00 35.47 100 PHE A CA 1
ATOM 804 C C . PHE A 1 100 ? -51.073 23.690 7.408 1.00 34.91 100 PHE A C 1
ATOM 805 O O . PHE A 1 100 ? -52.305 23.701 7.485 1.00 32.85 100 PHE A O 1
ATOM 813 N N . SER A 1 101 ? -50.354 22.578 7.520 1.00 36.35 101 SER A N 1
ATOM 814 C CA . SER A 1 101 ? -50.969 21.273 7.714 1.00 35.93 101 SER A CA 1
ATOM 815 C C . SER A 1 101 ? -50.378 20.625 8.953 1.00 34.90 101 SER A C 1
ATOM 816 O O . SER A 1 101 ? -49.159 20.649 9.149 1.00 36.54 101 SER A O 1
ATOM 819 N N . ILE A 1 102 ? -51.244 20.069 9.794 1.00 33.33 102 ILE A N 1
ATOM 820 C CA . ILE A 1 102 ? -50.838 19.253 10.930 1.00 34.65 102 ILE A CA 1
ATOM 821 C C . ILE A 1 102 ? -51.158 17.806 10.595 1.00 34.99 102 ILE A C 1
ATOM 822 O O . ILE A 1 102 ? -52.305 17.478 10.267 1.00 34.08 102 ILE A O 1
ATOM 827 N N . GLU A 1 103 ? -50.148 16.947 10.653 1.00 37.79 103 GLU A N 1
ATOM 828 C CA . GLU A 1 103 ? -50.350 15.512 10.497 1.00 39.85 103 GLU A CA 1
ATOM 829 C C . GLU A 1 103 ? -50.513 14.914 11.889 1.00 37.94 103 GLU A C 1
ATOM 830 O O . GLU A 1 103 ? -49.541 14.801 12.644 1.00 36.73 103 GLU A O 1
ATOM 836 N N . HIS A 1 104 ? -51.745 14.552 12.232 1.00 32.69 104 HIS A N 1
ATOM 837 C CA . HIS A 1 104 ? -52.096 14.100 13.569 1.00 29.86 104 HIS A CA 1
ATOM 838 C C . HIS A 1 104 ? -52.441 12.618 13.544 1.00 29.25 104 HIS A C 1
ATOM 839 O O . HIS A 1 104 ? -53.141 12.148 12.642 1.00 31.40 104 HIS A O 1
ATOM 846 N N . ASP A 1 105 ? -51.940 11.886 14.534 1.00 28.74 105 ASP A N 1
ATOM 847 C CA . ASP A 1 105 ? -52.249 10.471 14.683 1.00 30.04 105 ASP A CA 1
ATOM 848 C C . ASP A 1 105 ? -53.404 10.314 15.663 1.00 29.30 105 ASP A C 1
ATOM 849 O O . ASP A 1 105 ? -53.285 10.688 16.836 1.00 26.79 105 ASP A O 1
ATOM 854 N N . LEU A 1 106 ? -54.522 9.779 15.181 1.00 26.43 106 LEU A N 1
ATOM 855 C CA . LEU A 1 106 ? -55.657 9.448 16.034 1.00 28.85 106 LEU A CA 1
ATOM 856 C C . LEU A 1 106 ? -55.428 8.051 16.594 1.00 29.84 106 LEU A C 1
ATOM 857 O O . LEU A 1 106 ? -55.437 7.069 15.846 1.00 28.32 106 LEU A O 1
ATOM 862 N N . THR A 1 107 ? -55.206 7.960 17.903 1.00 27.63 107 THR A N 1
ATOM 863 C CA . THR A 1 107 ? -54.914 6.693 18.557 1.00 33.28 107 THR A CA 1
ATOM 864 C C . THR A 1 107 ? -55.887 6.466 19.708 1.00 34.36 107 THR A C 1
ATOM 865 O O . THR A 1 107 ? -56.485 7.404 20.241 1.00 33.19 107 THR A O 1
ATOM 869 N N . PHE A 1 108 ? -56.034 5.195 20.087 1.00 34.57 108 PHE A N 1
ATOM 870 C CA . PHE A 1 108 ? -56.982 4.780 21.114 1.00 36.98 108 PHE A CA 1
ATOM 871 C C . PHE A 1 108 ? -56.275 4.194 22.333 1.00 38.44 108 PHE A C 1
ATOM 872 O O . PHE A 1 108 ? -56.819 3.323 23.015 1.00 40.10 108 PHE A O 1
ATOM 880 N N . GLU A 1 109 ? -55.059 4.664 22.621 1.00 42.53 109 GLU A N 1
ATOM 881 C CA . GLU A 1 109 ? -54.309 4.135 23.755 1.00 45.74 109 GLU A CA 1
ATOM 882 C C . GLU A 1 109 ? -54.733 4.767 25.074 1.00 46.84 109 GLU A C 1
ATOM 883 O O . GLU A 1 109 ? -54.704 4.097 26.112 1.00 48.94 109 GLU A O 1
ATOM 889 N N . ASP A 1 110 ? -55.121 6.039 25.060 1.00 45.94 110 ASP A N 1
ATOM 890 C CA . ASP A 1 110 ? -55.562 6.737 26.256 1.00 45.62 110 ASP A CA 1
ATOM 891 C C . ASP A 1 110 ? -57.008 7.186 26.096 1.00 44.15 110 ASP A C 1
ATOM 892 O O . ASP A 1 110 ? -57.559 7.205 24.992 1.00 42.44 110 ASP A O 1
ATOM 897 N N . ASP A 1 111 ? -57.622 7.546 27.225 1.00 43.88 111 ASP A N 1
ATOM 898 C CA . ASP A 1 111 ? -58.945 8.158 27.174 1.00 44.65 111 ASP A CA 1
ATOM 899 C C . ASP A 1 111 ? -58.874 9.551 26.563 1.00 41.02 111 ASP A C 1
ATOM 900 O O . ASP A 1 111 ? -59.765 9.951 25.804 1.00 40.19 111 ASP A O 1
ATOM 905 N N . ALA A 1 112 ? -57.820 10.300 26.879 1.00 40.58 112 ALA A N 1
ATOM 906 C CA . ALA A 1 112 ? -57.628 11.639 26.346 1.00 38.09 112 ALA A CA 1
ATOM 907 C C . ALA A 1 112 ? -56.138 11.936 26.285 1.00 36.56 112 ALA A C 1
ATOM 908 O O . ALA A 1 112 ? -55.385 11.552 27.183 1.00 38.55 112 ALA A O 1
ATOM 910 N N . TYR A 1 113 ? -55.720 12.614 25.219 1.00 33.97 113 TYR A N 1
ATOM 911 C CA . TYR A 1 113 ? -54.333 13.024 25.071 1.00 33.87 113 TYR A CA 1
ATOM 912 C C . TYR A 1 113 ? -54.280 14.299 24.245 1.00 31.92 113 TYR A C 1
ATOM 913 O O . TYR A 1 113 ? -55.184 14.593 23.458 1.00 30.35 113 TYR A O 1
ATOM 922 N N . ALA A 1 114 ? -53.205 15.056 24.438 1.00 31.25 114 ALA A N 1
ATOM 923 C CA . ALA A 1 114 ? -52.967 16.296 23.715 1.00 32.25 114 ALA A CA 1
ATOM 924 C C . ALA A 1 114 ? -51.608 16.233 23.035 1.00 32.60 114 ALA A C 1
ATOM 925 O O . ALA A 1 114 ? -50.644 15.710 23.602 1.00 33.87 114 ALA A O 1
ATOM 927 N N . VAL A 1 115 ? -51.540 16.757 21.814 1.00 30.50 115 VAL A N 1
ATOM 928 C CA . VAL A 1 115 ? -50.305 16.805 21.040 1.00 32.31 115 VAL A CA 1
ATOM 929 C C . VAL A 1 115 ? -50.108 18.233 20.551 1.00 31.96 115 VAL A C 1
ATOM 930 O O . VAL A 1 115 ? -51.039 18.842 20.011 1.00 30.60 115 VAL A O 1
ATOM 934 N N . ASP A 1 116 ? -48.904 18.762 20.740 1.00 33.06 116 ASP A N 1
ATOM 935 C CA . ASP A 1 116 ? -48.584 20.135 20.376 1.00 33.78 116 ASP A CA 1
ATOM 936 C C . ASP A 1 116 ? -47.796 20.168 19.074 1.00 36.30 116 ASP A C 1
ATOM 937 O O . ASP A 1 116 ? -46.974 19.286 18.810 1.00 38.06 116 ASP A O 1
ATOM 942 N N . TYR A 1 117 ? -48.055 21.191 18.263 1.00 34.63 117 TYR A N 1
ATOM 943 C CA . TYR A 1 117 ? -47.394 21.364 16.978 1.00 35.49 117 TYR A CA 1
ATOM 944 C C . TYR A 1 117 ? -46.965 22.816 16.823 1.00 37.61 117 TYR A C 1
ATOM 945 O O . TYR A 1 117 ? -47.737 23.734 17.112 1.00 35.18 117 TYR A O 1
ATOM 954 N N . THR A 1 118 ? -45.733 23.015 16.362 1.00 40.71 118 THR A N 1
ATOM 955 C CA . THR A 1 118 ? -45.166 24.344 16.178 1.00 38.07 118 THR A CA 1
ATOM 956 C C . THR A 1 118 ? -45.259 24.755 14.713 1.00 38.42 118 THR A C 1
ATOM 957 O O . THR A 1 118 ? -44.925 23.976 13.815 1.00 38.94 118 THR A O 1
ATOM 961 N N . VAL A 1 119 ? -45.725 25.982 14.480 1.00 37.23 119 VAL A N 1
ATOM 962 C CA . VAL A 1 119 ? -45.940 26.515 13.142 1.00 39.18 119 VAL A CA 1
ATOM 963 C C . VAL A 1 119 ? -45.298 27.893 13.048 1.00 40.61 119 VAL A C 1
ATOM 964 O O . VAL A 1 119 ? -45.197 28.621 14.040 1.00 39.59 119 VAL A O 1
ATOM 968 N N . ASP A 1 120 ? -44.858 28.248 11.842 1.00 41.88 120 ASP A N 1
ATOM 969 C CA . ASP A 1 120 ? -44.364 29.592 11.554 1.00 44.65 120 ASP A CA 1
ATOM 970 C C . ASP A 1 120 ? -45.526 30.434 11.049 1.00 42.40 120 ASP A C 1
ATOM 971 O O . ASP A 1 120 ? -46.075 30.180 9.973 1.00 40.30 120 ASP A O 1
ATOM 976 N N . VAL A 1 121 ? -45.913 31.449 11.827 1.00 41.15 121 VAL A N 1
ATOM 977 C CA . VAL A 1 121 ? -47.041 32.295 11.518 1.00 40.35 121 VAL A CA 1
ATOM 978 C C . VAL A 1 121 ? -46.490 33.662 11.000 1.00 41.13 121 VAL A C 1
ATOM 979 O O . VAL A 1 121 ? -45.791 34.322 11.769 1.00 41.20 121 VAL A O 1
ATOM 983 N N . PRO A 1 122 ? -46.797 34.040 9.776 1.00 39.74 122 PRO A N 1
ATOM 984 C CA . PRO A 1 122 ? -46.282 35.330 9.275 1.00 42.40 122 PRO A CA 1
ATOM 985 C C . PRO A 1 122 ? -46.825 36.497 10.084 1.00 41.65 122 PRO A C 1
ATOM 986 O O . PRO A 1 122 ? -47.992 36.514 10.481 1.00 37.86 122 PRO A O 1
ATOM 990 N N . HIS A 1 123 ? -45.960 37.484 10.330 1.00 44.67 123 HIS A N 1
ATOM 991 C CA . HIS A 1 123 ? -46.336 38.667 11.098 1.00 44.16 123 HIS A CA 1
ATOM 992 C C . HIS A 1 123 ? -46.232 39.949 10.278 1.00 41.01 123 HIS A C 1
ATOM 993 O O . HIS A 1 123 ? -46.156 41.040 10.851 1.00 41.14 123 HIS A O 1
ATOM 1000 N N . GLU A 1 124 ? -46.235 39.847 8.949 1.00 40.74 124 GLU A N 1
ATOM 1001 C CA . GLU A 1 124 ? -46.101 41.028 8.104 1.00 40.51 124 GLU A CA 1
ATOM 1002 C C . GLU A 1 124 ? -47.437 41.643 7.711 1.00 33.21 124 GLU A C 1
ATOM 1003 O O . GLU A 1 124 ? -47.504 42.854 7.473 1.00 32.41 124 GLU A O 1
ATOM 1009 N N . PHE A 1 125 ? -48.500 40.847 7.638 1.00 32.39 125 PHE A N 1
ATOM 1010 C CA . PHE A 1 125 ? -49.774 41.311 7.108 1.00 32.35 125 PHE A CA 1
ATOM 1011 C C . PHE A 1 125 ? -50.636 41.920 8.207 1.00 32.45 125 PHE A C 1
ATOM 1012 O O . PHE A 1 125 ? -50.681 41.416 9.332 1.00 33.01 125 PHE A O 1
ATOM 1020 N N . SER A 1 126 ? -51.339 43.000 7.857 1.00 29.36 126 SER A N 1
ATOM 1021 C CA . SER A 1 126 ? -51.986 43.841 8.860 1.00 32.29 126 SER A CA 1
ATOM 1022 C C . SER A 1 126 ? -53.129 43.117 9.563 1.00 31.35 126 SER A C 1
ATOM 1023 O O . SER A 1 126 ? -53.211 43.123 10.797 1.00 30.83 126 SER A O 1
ATOM 1026 N N . HIS A 1 127 ? -54.033 42.499 8.798 1.00 30.24 127 HIS A N 1
ATOM 1027 C CA . HIS A 1 127 ? -55.236 41.937 9.406 1.00 30.27 127 HIS A CA 1
ATOM 1028 C C . HIS A 1 127 ? -54.906 40.766 10.323 1.00 31.88 127 HIS A C 1
ATOM 1029 O O . HIS A 1 127 ? -55.451 40.665 11.428 1.00 33.17 127 HIS A O 1
ATOM 1036 N N . LEU A 1 128 ? -54.023 39.866 9.883 1.00 33.24 128 LEU A N 1
ATOM 1037 C CA . LEU A 1 128 ? -53.582 38.790 10.764 1.00 32.37 128 LEU A CA 1
ATOM 1038 C C . LEU A 1 128 ? -52.835 39.340 11.972 1.00 34.01 128 LEU A C 1
ATOM 1039 O O . LEU A 1 128 ? -52.918 38.770 13.067 1.00 34.83 128 LEU A O 1
ATOM 1044 N N . ASN A 1 129 ? -52.120 40.456 11.799 1.00 32.80 129 ASN A N 1
ATOM 1045 C CA . ASN A 1 129 ? -51.307 40.997 12.884 1.00 33.53 129 ASN A CA 1
ATOM 1046 C C . ASN A 1 129 ? -52.167 41.504 14.032 1.00 34.03 129 ASN A C 1
ATOM 1047 O O . ASN A 1 129 ? -51.849 41.263 15.202 1.00 37.19 129 ASN A O 1
ATOM 1052 N N . SER A 1 130 ? -53.254 42.215 13.720 1.00 32.88 130 SER A N 1
ATOM 1053 C CA . SER A 1 130 ? -54.113 42.752 14.770 1.00 36.17 130 SER A CA 1
ATOM 1054 C C . SER A 1 130 ? -54.646 41.651 15.675 1.00 36.86 130 SER A C 1
ATOM 1055 O O . SER A 1 130 ? -54.869 41.882 16.869 1.00 39.46 130 SER A O 1
ATOM 1058 N N . GLU A 1 131 ? -54.846 40.449 15.132 1.00 36.23 131 GLU A N 1
ATOM 1059 C CA . GLU A 1 131 ? -55.276 39.321 15.950 1.00 36.30 131 GLU A CA 1
ATOM 1060 C C . GLU A 1 131 ? -54.097 38.684 16.677 1.00 35.83 131 GLU A C 1
ATOM 1061 O O . GLU A 1 131 ? -54.188 38.377 17.871 1.00 36.36 131 GLU A O 1
ATOM 1067 N N . LEU A 1 132 ? -52.983 38.476 15.966 1.00 35.31 132 LEU A N 1
ATOM 1068 C CA . LEU A 1 132 ? -51.784 37.922 16.589 1.00 36.16 132 LEU A CA 1
ATOM 1069 C C . LEU A 1 132 ? -51.335 38.763 17.776 1.00 38.71 132 LEU A C 1
ATOM 1070 O O . LEU A 1 132 ? -50.984 38.225 18.833 1.00 41.14 132 LEU A O 1
ATOM 1075 N N . SER A 1 133 ? -51.340 40.089 17.618 1.00 37.41 133 SER A N 1
ATOM 1076 C CA . SER A 1 133 ? -50.839 40.986 18.652 1.00 41.11 133 SER A CA 1
ATOM 1077 C C . SER A 1 133 ? -51.665 40.945 19.931 1.00 40.71 133 SER A C 1
ATOM 1078 O O . SER A 1 133 ? -51.255 41.549 20.928 1.00 43.91 133 SER A O 1
ATOM 1081 N N . LYS A 1 134 ? -52.811 40.262 19.930 1.00 39.27 134 LYS A N 1
ATOM 1082 C CA . LYS A 1 134 ? -53.556 40.050 21.163 1.00 41.06 134 LYS A CA 1
ATOM 1083 C C . LYS A 1 134 ? -52.945 38.954 22.026 1.00 41.08 134 LYS A C 1
ATOM 1084 O O . LYS A 1 134 ? -53.266 38.867 23.216 1.00 43.24 134 LYS A O 1
ATOM 1090 N N . TYR A 1 135 ? -52.075 38.122 21.455 1.00 39.52 135 TYR A N 1
ATOM 1091 C CA . TYR A 1 135 ? -51.460 37.015 22.172 1.00 40.05 135 TYR A CA 1
ATOM 1092 C C . TYR A 1 135 ? -49.942 37.081 22.228 1.00 43.31 135 TYR A C 1
ATOM 1093 O O . TYR A 1 135 ? -49.356 36.555 23.176 1.00 47.53 135 TYR A O 1
ATOM 1102 N N . PHE A 1 136 ? -49.291 37.703 21.247 1.00 44.17 136 PHE A N 1
ATOM 1103 C CA . PHE A 1 136 ? -47.841 37.679 21.142 1.00 48.71 136 PHE A CA 1
ATOM 1104 C C . PHE A 1 136 ? -47.305 39.081 20.896 1.00 54.05 136 PHE A C 1
ATOM 1105 O O . PHE A 1 136 ? -48.007 39.953 20.375 1.00 58.06 136 PHE A O 1
ATOM 1113 N N . ASP A 1 137 ? -46.046 39.286 21.276 1.00 54.62 137 ASP A N 1
ATOM 1114 C CA . ASP A 1 137 ? -45.323 40.507 20.950 1.00 61.05 137 ASP A CA 1
ATOM 1115 C C . ASP A 1 137 ? -44.692 40.347 19.572 1.00 58.10 137 ASP A C 1
ATOM 1116 O O . ASP A 1 137 ? -43.885 39.436 19.356 1.00 60.46 137 ASP A O 1
ATOM 1121 N N . LEU A 1 138 ? -45.066 41.224 18.644 1.00 60.81 138 LEU A N 1
ATOM 1122 C CA . LEU A 1 138 ? -44.534 41.153 17.294 1.00 60.87 138 LEU A CA 1
ATOM 1123 C C . LEU A 1 138 ? -43.480 42.232 17.072 1.00 66.14 138 LEU A C 1
ATOM 1124 O O . LEU A 1 138 ? -43.547 43.309 17.672 1.00 65.26 138 LEU A O 1
ATOM 1129 N N . PRO A 1 139 ? -42.482 41.970 16.212 1.00 67.83 139 PRO A N 1
ATOM 1130 C CA . PRO A 1 139 ? -41.445 42.959 15.890 1.00 68.10 139 PRO A CA 1
ATOM 1131 C C . PRO A 1 139 ? -41.996 44.175 15.149 1.00 66.56 139 PRO A C 1
ATOM 1132 O O . PRO A 1 139 ? -43.164 44.168 14.761 1.00 72.58 139 PRO A O 1
ATOM 1136 N N . SER B 1 4 ? -47.451 30.428 -8.412 1.00 99.98 4 SER B N 1
ATOM 1137 C CA . SER B 1 4 ? -47.001 29.140 -7.898 1.00 96.87 4 SER B CA 1
ATOM 1138 C C . SER B 1 4 ? -48.185 28.259 -7.512 1.00 95.13 4 SER B C 1
ATOM 1139 O O . SER B 1 4 ? -49.045 28.665 -6.730 1.00 93.97 4 SER B O 1
ATOM 1142 N N . ILE B 1 5 ? -48.224 27.051 -8.071 1.00 94.77 5 ILE B N 1
ATOM 1143 C CA . ILE B 1 5 ? -49.274 26.086 -7.777 1.00 94.34 5 ILE B CA 1
ATOM 1144 C C . ILE B 1 5 ? -48.646 24.855 -7.137 1.00 94.43 5 ILE B C 1
ATOM 1145 O O . ILE B 1 5 ? -47.438 24.620 -7.228 1.00 93.82 5 ILE B O 1
ATOM 1150 N N . GLU B 1 6 ? -49.491 24.063 -6.484 1.00 97.69 6 GLU B N 1
ATOM 1151 C CA . GLU B 1 6 ? -49.055 22.891 -5.739 1.00 94.26 6 GLU B CA 1
ATOM 1152 C C . GLU B 1 6 ? -49.211 21.638 -6.591 1.00 92.31 6 GLU B C 1
ATOM 1153 O O . GLU B 1 6 ? -50.293 21.377 -7.128 1.00 94.73 6 GLU B O 1
ATOM 1159 N N . VAL B 1 7 ? -48.131 20.870 -6.707 1.00 86.47 7 VAL B N 1
ATOM 1160 C CA . VAL B 1 7 ? -48.126 19.586 -7.395 1.00 81.82 7 VAL B CA 1
ATOM 1161 C C . VAL B 1 7 ? -47.603 18.534 -6.428 1.00 78.46 7 VAL B C 1
ATOM 1162 O O . VAL B 1 7 ? -46.610 18.759 -5.728 1.00 79.57 7 VAL B O 1
ATOM 1166 N N . THR B 1 8 ? -48.277 17.388 -6.385 1.00 74.06 8 THR B N 1
ATOM 1167 C CA . THR B 1 8 ? -47.920 16.301 -5.483 1.00 74.00 8 THR B CA 1
ATOM 1168 C C . THR B 1 8 ? -47.070 15.279 -6.230 1.00 72.24 8 THR B C 1
ATOM 1169 O O . THR B 1 8 ? -47.525 14.689 -7.216 1.00 71.57 8 THR B O 1
ATOM 1173 N N . PHE B 1 9 ? -45.842 15.077 -5.762 1.00 72.38 9 PHE B N 1
ATOM 1174 C CA . PHE B 1 9 ? -44.964 14.038 -6.279 1.00 72.78 9 PHE B CA 1
ATOM 1175 C C . PHE B 1 9 ? -44.997 12.839 -5.342 1.00 70.80 9 PHE B C 1
ATOM 1176 O O . PHE B 1 9 ? -44.920 12.991 -4.119 1.00 73.30 9 PHE B O 1
ATOM 1184 N N . ARG B 1 10 ? -45.114 11.646 -5.920 1.00 74.86 10 ARG B N 1
ATOM 1185 C CA . ARG B 1 10 ? -45.277 10.416 -5.158 1.00 75.62 10 ARG B CA 1
ATOM 1186 C C . ARG B 1 10 ? -44.178 9.431 -5.523 1.00 79.49 10 ARG B C 1
ATOM 1187 O O . ARG B 1 10 ? -43.975 9.130 -6.704 1.00 80.04 10 ARG B O 1
ATOM 1195 N N . VAL B 1 11 ? -43.479 8.929 -4.510 1.00 75.11 11 VAL B N 1
ATOM 1196 C CA . VAL B 1 11 ? -42.456 7.904 -4.682 1.00 77.97 11 VAL B CA 1
ATOM 1197 C C . VAL B 1 11 ? -43.059 6.565 -4.286 1.00 79.74 11 VAL B C 1
ATOM 1198 O O . VAL B 1 11 ? -43.537 6.399 -3.157 1.00 78.82 11 VAL B O 1
ATOM 1202 N N . LYS B 1 12 ? -43.041 5.611 -5.211 1.00 84.30 12 LYS B N 1
ATOM 1203 C CA . LYS B 1 12 ? -43.550 4.265 -4.978 1.00 87.82 12 LYS B CA 1
ATOM 1204 C C . LYS B 1 12 ? -42.368 3.311 -4.870 1.00 94.90 12 LYS B C 1
ATOM 1205 O O . LYS B 1 12 ? -41.598 3.162 -5.825 1.00 97.51 12 LYS B O 1
ATOM 1211 N N . THR B 1 13 ? -42.226 2.671 -3.713 1.00 95.69 13 THR B N 1
ATOM 1212 C CA . THR B 1 13 ? -41.125 1.755 -3.453 1.00 100.50 13 THR B CA 1
ATOM 1213 C C . THR B 1 13 ? -41.663 0.347 -3.241 1.00 105.15 13 THR B C 1
ATOM 1214 O O . THR B 1 13 ? -42.645 0.148 -2.518 1.00 102.67 13 THR B O 1
ATOM 1218 N N . GLN B 1 14 ? -41.018 -0.625 -3.882 1.00 113.20 14 GLN B N 1
ATOM 1219 C CA . GLN B 1 14 ? -41.392 -2.027 -3.786 1.00 111.19 14 GLN B CA 1
ATOM 1220 C C . GLN B 1 14 ? -40.172 -2.834 -3.363 1.00 113.31 14 GLN B C 1
ATOM 1221 O O . GLN B 1 14 ? -39.035 -2.372 -3.478 1.00 114.51 14 GLN B O 1
ATOM 1227 N N . GLN B 1 15 ? -40.417 -4.046 -2.868 1.00 109.77 15 GLN B N 1
ATOM 1228 C CA . GLN B 1 15 ? -39.338 -4.938 -2.461 1.00 106.49 15 GLN B CA 1
ATOM 1229 C C . GLN B 1 15 ? -39.905 -6.325 -2.196 1.00 106.43 15 GLN B C 1
ATOM 1230 O O . GLN B 1 15 ? -41.053 -6.468 -1.765 1.00 107.40 15 GLN B O 1
ATOM 1236 N N . VAL B 1 16 ? -39.087 -7.340 -2.464 1.00 101.50 16 VAL B N 1
ATOM 1237 C CA . VAL B 1 16 ? -39.445 -8.725 -2.175 1.00 104.72 16 VAL B CA 1
ATOM 1238 C C . VAL B 1 16 ? -38.249 -9.458 -1.579 1.00 104.38 16 VAL B C 1
ATOM 1239 O O . VAL B 1 16 ? -37.104 -9.215 -1.963 1.00 104.96 16 VAL B O 1
ATOM 1243 N N . ARG B 1 31 ? -32.531 -7.974 -1.509 1.00 103.78 31 ARG B N 1
ATOM 1244 C CA . ARG B 1 31 ? -33.907 -7.617 -1.793 1.00 105.37 31 ARG B CA 1
ATOM 1245 C C . ARG B 1 31 ? -33.965 -6.834 -3.092 1.00 107.15 31 ARG B C 1
ATOM 1246 O O . ARG B 1 31 ? -33.391 -5.752 -3.196 1.00 108.06 31 ARG B O 1
ATOM 1254 N N . ARG B 1 32 ? -34.643 -7.391 -4.092 1.00 110.10 32 ARG B N 1
ATOM 1255 C CA . ARG B 1 32 ? -34.866 -6.656 -5.329 1.00 107.89 32 ARG B CA 1
ATOM 1256 C C . ARG B 1 32 ? -35.864 -5.535 -5.074 1.00 105.26 32 ARG B C 1
ATOM 1257 O O . ARG B 1 32 ? -37.079 -5.749 -5.157 1.00 105.69 32 ARG B O 1
ATOM 1265 N N . TRP B 1 33 ? -35.369 -4.342 -4.748 1.00 107.52 33 TRP B N 1
ATOM 1266 C CA . TRP B 1 33 ? -36.237 -3.204 -4.485 1.00 106.43 33 TRP B CA 1
ATOM 1267 C C . TRP B 1 33 ? -36.313 -2.300 -5.707 1.00 106.81 33 TRP B C 1
ATOM 1268 O O . TRP B 1 33 ? -35.341 -2.156 -6.454 1.00 106.97 33 TRP B O 1
ATOM 1279 N N . GLN B 1 34 ? -37.490 -1.717 -5.914 1.00 105.94 34 GLN B N 1
ATOM 1280 C CA . GLN B 1 34 ? -37.770 -0.820 -7.020 1.00 106.94 34 GLN B CA 1
ATOM 1281 C C . GLN B 1 34 ? -38.304 0.489 -6.464 1.00 105.57 34 GLN B C 1
ATOM 1282 O O . GLN B 1 34 ? -39.000 0.515 -5.443 1.00 104.27 34 GLN B O 1
ATOM 1288 N N . MET B 1 35 ? -37.955 1.572 -7.144 1.00 105.74 35 MET B N 1
ATOM 1289 C CA . MET B 1 35 ? -38.510 2.889 -6.888 1.00 102.58 35 MET B CA 1
ATOM 1290 C C . MET B 1 35 ? -38.914 3.513 -8.209 1.00 102.96 35 MET B C 1
ATOM 1291 O O . MET B 1 35 ? -38.393 3.166 -9.273 1.00 108.11 35 MET B O 1
ATOM 1296 N N . GLU B 1 36 ? -39.901 4.396 -8.130 1.00 100.00 36 GLU B N 1
ATOM 1297 C CA . GLU B 1 36 ? -40.365 5.087 -9.324 1.00 98.97 36 GLU B CA 1
ATOM 1298 C C . GLU B 1 36 ? -41.047 6.381 -8.906 1.00 90.39 36 GLU B C 1
ATOM 1299 O O . GLU B 1 36 ? -42.105 6.345 -8.270 1.00 84.32 36 GLU B O 1
ATOM 1305 N N . LEU B 1 37 ? -40.464 7.512 -9.296 1.00 93.26 37 LEU B N 1
ATOM 1306 C CA . LEU B 1 37 ? -41.035 8.819 -8.991 1.00 87.18 37 LEU B CA 1
ATOM 1307 C C . LEU B 1 37 ? -42.174 9.129 -9.956 1.00 85.82 37 LEU B C 1
ATOM 1308 O O . LEU B 1 37 ? -41.955 9.242 -11.167 1.00 88.08 37 LEU B O 1
ATOM 1313 N N . LEU B 1 38 ? -43.382 9.278 -9.422 1.00 82.05 38 LEU B N 1
ATOM 1314 C CA . LEU B 1 38 ? -44.556 9.691 -10.184 1.00 78.71 38 LEU B CA 1
ATOM 1315 C C . LEU B 1 38 ? -45.103 11.006 -9.641 1.00 74.48 38 LEU B C 1
ATOM 1316 O O . LEU B 1 38 ? -44.588 11.576 -8.675 1.00 74.09 38 LEU B O 1
ATOM 1321 N N . MET B 1 39 ? -46.162 11.489 -10.286 1.00 74.70 39 MET B N 1
ATOM 1322 C CA . MET B 1 39 ? -46.834 12.708 -9.869 1.00 73.43 39 MET B CA 1
ATOM 1323 C C . MET B 1 39 ? -48.337 12.516 -10.012 1.00 72.66 39 MET B C 1
ATOM 1324 O O . MET B 1 39 ? -48.809 11.688 -10.796 1.00 73.74 39 MET B O 1
ATOM 1329 N N . LEU B 1 40 ? -49.084 13.283 -9.227 1.00 73.26 40 LEU B N 1
ATOM 1330 C CA . LEU B 1 40 ? -50.537 13.202 -9.201 1.00 73.14 40 LEU B CA 1
ATOM 1331 C C . LEU B 1 40 ? -51.118 14.314 -10.064 1.00 74.37 40 LEU B C 1
ATOM 1332 O O . LEU B 1 40 ? -50.714 15.475 -9.940 1.00 72.62 40 LEU B O 1
ATOM 1337 N N . ASP B 1 41 ? -52.060 13.961 -10.934 1.00 75.54 41 ASP B N 1
ATOM 1338 C CA . ASP B 1 41 ? -52.687 14.943 -11.809 1.00 77.16 41 ASP B CA 1
ATOM 1339 C C . ASP B 1 41 ? -53.863 15.595 -11.074 1.00 80.28 41 ASP B C 1
ATOM 1340 O O . ASP B 1 41 ? -53.977 15.493 -9.850 1.00 81.46 41 ASP B O 1
ATOM 1345 N N . ALA B 1 42 ? -54.748 16.273 -11.811 1.00 80.83 42 ALA B N 1
ATOM 1346 C CA . ALA B 1 42 ? -55.825 17.025 -11.172 1.00 84.61 42 ALA B CA 1
ATOM 1347 C C . ALA B 1 42 ? -56.807 16.103 -10.458 1.00 87.46 42 ALA B C 1
ATOM 1348 O O . ALA B 1 42 ? -57.343 16.458 -9.402 1.00 90.31 42 ALA B O 1
ATOM 1350 N N . THR B 1 43 ? -57.059 14.920 -11.017 1.00 87.52 43 THR B N 1
ATOM 1351 C CA . THR B 1 43 ? -57.985 13.978 -10.402 1.00 89.85 43 THR B CA 1
ATOM 1352 C C . THR B 1 43 ? -57.339 13.136 -9.310 1.00 88.67 43 THR B C 1
ATOM 1353 O O . THR B 1 43 ? -58.050 12.395 -8.623 1.00 91.17 43 THR B O 1
ATOM 1357 N N . GLY B 1 44 ? -56.026 13.231 -9.131 1.00 85.23 44 GLY B N 1
ATOM 1358 C CA . GLY B 1 44 ? -55.330 12.382 -8.191 1.00 84.05 44 GLY B CA 1
ATOM 1359 C C . GLY B 1 44 ? -54.855 11.065 -8.757 1.00 81.75 44 GLY B C 1
ATOM 1360 O O . GLY B 1 44 ? -54.409 10.205 -7.987 1.00 81.18 44 GLY B O 1
ATOM 1361 N N . LYS B 1 45 ? -54.948 10.871 -10.069 1.00 80.72 45 LYS B N 1
ATOM 1362 C CA . LYS B 1 45 ? -54.417 9.672 -10.698 1.00 78.66 45 LYS B CA 1
ATOM 1363 C C . LYS B 1 45 ? -52.903 9.774 -10.821 1.00 76.05 45 LYS B C 1
ATOM 1364 O O . LYS B 1 45 ? -52.363 10.836 -11.146 1.00 75.04 45 LYS B O 1
ATOM 1370 N N . GLU B 1 46 ? -52.219 8.666 -10.546 1.00 73.84 46 GLU B N 1
ATOM 1371 C CA . GLU B 1 46 ? -50.775 8.622 -10.716 1.00 73.16 46 GLU B CA 1
ATOM 1372 C C . GLU B 1 46 ? -50.421 8.709 -12.195 1.00 71.99 46 GLU B C 1
ATOM 1373 O O . GLU B 1 46 ? -50.903 7.914 -13.008 1.00 71.61 46 GLU B O 1
ATOM 1379 N N . VAL B 1 47 ? -49.588 9.691 -12.548 1.00 76.98 47 VAL B N 1
ATOM 1380 C CA . VAL B 1 47 ? -49.089 9.849 -13.908 1.00 74.34 47 VAL B CA 1
ATOM 1381 C C . VAL B 1 47 ? -47.588 10.098 -13.848 1.00 78.17 47 VAL B C 1
ATOM 1382 O O . VAL B 1 47 ? -47.039 10.492 -12.817 1.00 77.34 47 VAL B O 1
ATOM 1386 N N . GLU B 1 48 ? -46.926 9.853 -14.974 1.00 75.99 48 GLU B N 1
ATOM 1387 C CA . GLU B 1 48 ? -45.491 10.074 -15.051 1.00 79.58 48 GLU B CA 1
ATOM 1388 C C . GLU B 1 48 ? -45.186 11.566 -14.934 1.00 80.49 48 GLU B C 1
ATOM 1389 O O . GLU B 1 48 ? -45.893 12.394 -15.518 1.00 78.12 48 GLU B O 1
ATOM 1395 N N . PRO B 1 49 ? -44.143 11.943 -14.190 1.00 90.17 49 PRO B N 1
ATOM 1396 C CA . PRO B 1 49 ? -43.842 13.371 -14.020 1.00 88.34 49 PRO B CA 1
ATOM 1397 C C . PRO B 1 49 ? -43.264 13.988 -15.283 1.00 88.32 49 PRO B C 1
ATOM 1398 O O . PRO B 1 49 ? -42.055 14.222 -15.378 1.00 88.49 49 PRO B O 1
ATOM 1402 N N . THR B 1 50 ? -44.128 14.259 -16.260 1.00 88.28 50 THR B N 1
ATOM 1403 C CA . THR B 1 50 ? -43.713 14.814 -17.542 1.00 89.11 50 THR B CA 1
ATOM 1404 C C . THR B 1 50 ? -43.372 16.299 -17.466 1.00 88.57 50 THR B C 1
ATOM 1405 O O . THR B 1 50 ? -43.087 16.907 -18.504 1.00 87.69 50 THR B O 1
ATOM 1409 N N . ILE B 1 51 ? -43.396 16.892 -16.272 1.00 90.45 51 ILE B N 1
ATOM 1410 C CA . ILE B 1 51 ? -42.974 18.274 -16.081 1.00 91.04 51 ILE B CA 1
ATOM 1411 C C . ILE B 1 51 ? -41.518 18.363 -15.637 1.00 89.34 51 ILE B C 1
ATOM 1412 O O . ILE B 1 51 ? -41.056 19.439 -15.244 1.00 90.60 51 ILE B O 1
ATOM 1417 N N . LEU B 1 52 ? -40.779 17.259 -15.703 1.00 89.32 52 LEU B N 1
ATOM 1418 C CA . LEU B 1 52 ? -39.410 17.190 -15.215 1.00 92.05 52 LEU B CA 1
ATOM 1419 C C . LEU B 1 52 ? -38.460 16.849 -16.355 1.00 94.94 52 LEU B C 1
ATOM 1420 O O . LEU B 1 52 ? -38.765 15.999 -17.197 1.00 91.66 52 LEU B O 1
ATOM 1425 N N . SER B 1 53 ? -37.308 17.520 -16.380 1.00 97.73 53 SER B N 1
ATOM 1426 C CA . SER B 1 53 ? -36.278 17.191 -17.367 1.00 99.36 53 SER B CA 1
ATOM 1427 C C . SER B 1 53 ? -35.571 15.893 -16.991 1.00 100.68 53 SER B C 1
ATOM 1428 O O . SER B 1 53 ? -35.691 14.877 -17.683 1.00 96.51 53 SER B O 1
ATOM 1431 N N . LYS B 1 54 ? -34.829 15.917 -15.890 1.00 106.44 54 LYS B N 1
ATOM 1432 C CA . LYS B 1 54 ? -34.071 14.772 -15.415 1.00 108.59 54 LYS B CA 1
ATOM 1433 C C . LYS B 1 54 ? -34.508 14.406 -14.002 1.00 110.99 54 LYS B C 1
ATOM 1434 O O . LYS B 1 54 ? -35.205 15.161 -13.319 1.00 111.27 54 LYS B O 1
ATOM 1436 N N . CYS B 1 55 ? -34.084 13.220 -13.570 1.00 116.15 55 CYS B N 1
ATOM 1437 C CA . CYS B 1 55 ? -34.384 12.730 -12.226 1.00 113.35 55 CYS B CA 1
ATOM 1438 C C . CYS B 1 55 ? -33.229 11.826 -11.809 1.00 115.71 55 CYS B C 1
ATOM 1439 O O . CYS B 1 55 ? -33.145 10.679 -12.259 1.00 121.22 55 CYS B O 1
ATOM 1442 N N . ILE B 1 56 ? -32.348 12.344 -10.958 1.00 109.50 56 ILE B N 1
ATOM 1443 C CA . ILE B 1 56 ? -31.200 11.589 -10.479 1.00 109.18 56 ILE B CA 1
ATOM 1444 C C . ILE B 1 56 ? -31.539 11.007 -9.115 1.00 107.11 56 ILE B C 1
ATOM 1445 O O . ILE B 1 56 ? -32.056 11.711 -8.238 1.00 106.70 56 ILE B O 1
ATOM 1450 N N . TYR B 1 57 ? -31.257 9.721 -8.940 1.00 105.50 57 TYR B N 1
ATOM 1451 C CA . TYR B 1 57 ? -31.417 9.032 -7.667 1.00 107.79 57 TYR B CA 1
ATOM 1452 C C . TYR B 1 57 ? -30.041 8.929 -7.014 1.00 109.55 57 TYR B C 1
ATOM 1453 O O . TYR B 1 57 ? -29.127 8.325 -7.585 1.00 112.37 57 TYR B O 1
ATOM 1462 N N . HIS B 1 58 ? -29.893 9.522 -5.826 1.00 109.99 58 HIS B N 1
ATOM 1463 C CA . HIS B 1 58 ? -28.588 9.663 -5.173 1.00 111.18 58 HIS B CA 1
ATOM 1464 C C . HIS B 1 58 ? -28.397 8.528 -4.167 1.00 110.67 58 HIS B C 1
ATOM 1465 O O . HIS B 1 58 ? -28.552 8.695 -2.957 1.00 108.22 58 HIS B O 1
ATOM 1472 N N . LEU B 1 59 ? -28.030 7.360 -4.689 1.00 110.21 59 LEU B N 1
ATOM 1473 C CA . LEU B 1 59 ? -27.958 6.135 -3.905 1.00 111.58 59 LEU B CA 1
ATOM 1474 C C . LEU B 1 59 ? -26.893 6.243 -2.812 1.00 111.80 59 LEU B C 1
ATOM 1475 O O . LEU B 1 59 ? -26.110 7.196 -2.753 1.00 110.81 59 LEU B O 1
ATOM 1480 N N . HIS B 1 60 ? -26.866 5.237 -1.939 1.00 115.95 60 HIS B N 1
ATOM 1481 C CA . HIS B 1 60 ? -25.852 5.192 -0.898 1.00 117.23 60 HIS B CA 1
ATOM 1482 C C . HIS B 1 60 ? -24.487 4.877 -1.504 1.00 122.39 60 HIS B C 1
ATOM 1483 O O . HIS B 1 60 ? -24.370 4.261 -2.569 1.00 124.83 60 HIS B O 1
ATOM 1490 N N . SER B 1 61 ? -23.441 5.317 -0.801 1.00 122.69 61 SER B N 1
ATOM 1491 C CA . SER B 1 61 ? -22.093 5.269 -1.355 1.00 124.60 61 SER B CA 1
ATOM 1492 C C . SER B 1 61 ? -21.632 3.841 -1.616 1.00 126.94 61 SER B C 1
ATOM 1493 O O . SER B 1 61 ? -20.812 3.615 -2.513 1.00 127.53 61 SER B O 1
ATOM 1496 N N . SER B 1 62 ? -22.142 2.869 -0.851 1.00 128.18 62 SER B N 1
ATOM 1497 C CA . SER B 1 62 ? -21.653 1.498 -0.977 1.00 128.39 62 SER B CA 1
ATOM 1498 C C . SER B 1 62 ? -22.031 0.882 -2.318 1.00 132.43 62 SER B C 1
ATOM 1499 O O . SER B 1 62 ? -21.371 -0.059 -2.775 1.00 129.34 62 SER B O 1
ATOM 1502 N N . PHE B 1 63 ? -23.107 1.361 -2.941 1.00 136.85 63 PHE B N 1
ATOM 1503 C CA . PHE B 1 63 ? -23.396 0.974 -4.315 1.00 136.44 63 PHE B CA 1
ATOM 1504 C C . PHE B 1 63 ? -22.354 1.575 -5.245 1.00 140.71 63 PHE B C 1
ATOM 1505 O O . PHE B 1 63 ? -21.828 2.666 -5.005 1.00 141.56 63 PHE B O 1
ATOM 1513 N N . LYS B 1 64 ? -22.064 0.858 -6.321 1.00 136.39 64 LYS B N 1
ATOM 1514 C CA . LYS B 1 64 ? -21.211 1.397 -7.367 1.00 134.23 64 LYS B CA 1
ATOM 1515 C C . LYS B 1 64 ? -22.000 2.365 -8.242 1.00 137.65 64 LYS B C 1
ATOM 1516 O O . LYS B 1 64 ? -23.194 2.175 -8.494 1.00 135.25 64 LYS B O 1
ATOM 1518 N N . GLN B 1 65 ? -21.307 3.402 -8.726 1.00 141.88 65 GLN B N 1
ATOM 1519 C CA . GLN B 1 65 ? -21.907 4.536 -9.425 1.00 144.78 65 GLN B CA 1
ATOM 1520 C C . GLN B 1 65 ? -23.158 4.985 -8.679 1.00 144.66 65 GLN B C 1
ATOM 1521 O O . GLN B 1 65 ? -24.280 4.731 -9.138 1.00 146.87 65 GLN B O 1
ATOM 1527 N N . PRO B 1 66 ? -23.008 5.632 -7.519 1.00 137.18 66 PRO B N 1
ATOM 1528 C CA . PRO B 1 66 ? -24.196 5.978 -6.719 1.00 130.77 66 PRO B CA 1
ATOM 1529 C C . PRO B 1 66 ? -25.168 6.894 -7.439 1.00 129.30 66 PRO B C 1
ATOM 1530 O O . PRO B 1 66 ? -26.386 6.695 -7.349 1.00 121.91 66 PRO B O 1
ATOM 1534 N N . LYS B 1 67 ? -24.665 7.895 -8.155 1.00 141.48 67 LYS B N 1
ATOM 1535 C CA . LYS B 1 67 ? -25.534 8.829 -8.857 1.00 134.49 67 LYS B CA 1
ATOM 1536 C C . LYS B 1 67 ? -26.120 8.160 -10.097 1.00 131.45 67 LYS B C 1
ATOM 1537 O O . LYS B 1 67 ? -25.387 7.811 -11.029 1.00 134.22 67 LYS B O 1
ATOM 1543 N N . ARG B 1 68 ? -27.440 7.973 -10.102 1.00 127.60 68 ARG B N 1
ATOM 1544 C CA . ARG B 1 68 ? -28.151 7.297 -11.186 1.00 124.71 68 ARG B CA 1
ATOM 1545 C C . ARG B 1 68 ? -28.973 8.334 -11.946 1.00 120.86 68 ARG B C 1
ATOM 1546 O O . ARG B 1 68 ? -30.096 8.661 -11.553 1.00 115.54 68 ARG B O 1
ATOM 1548 N N . ARG B 1 69 ? -28.411 8.842 -13.040 1.00 124.03 69 ARG B N 1
ATOM 1549 C CA . ARG B 1 69 ? -29.086 9.845 -13.856 1.00 117.35 69 ARG B CA 1
ATOM 1550 C C . ARG B 1 69 ? -30.031 9.158 -14.835 1.00 119.69 69 ARG B C 1
ATOM 1551 O O . ARG B 1 69 ? -29.603 8.320 -15.636 1.00 122.59 69 ARG B O 1
ATOM 1553 N N . LEU B 1 70 ? -31.313 9.509 -14.772 1.00 115.81 70 LEU B N 1
ATOM 1554 C CA . LEU B 1 70 ? -32.336 8.957 -15.661 1.00 113.16 70 LEU B CA 1
ATOM 1555 C C . LEU B 1 70 ? -32.864 10.101 -16.522 1.00 110.52 70 LEU B C 1
ATOM 1556 O O . LEU B 1 70 ? -33.664 10.919 -16.058 1.00 108.83 70 LEU B O 1
ATOM 1561 N N . ASN B 1 71 ? -32.421 10.151 -17.780 1.00 108.95 71 ASN B N 1
ATOM 1562 C CA . ASN B 1 71 ? -32.717 11.283 -18.648 1.00 106.58 71 ASN B CA 1
ATOM 1563 C C . ASN B 1 71 ? -34.133 11.265 -19.208 1.00 103.33 71 ASN B C 1
ATOM 1564 O O . ASN B 1 71 ? -34.637 12.324 -19.600 1.00 102.94 71 ASN B O 1
ATOM 1569 N N . SER B 1 72 ? -34.782 10.105 -19.265 1.00 103.05 72 SER B N 1
ATOM 1570 C CA . SER B 1 72 ? -36.099 10.006 -19.873 1.00 101.23 72 SER B CA 1
ATOM 1571 C C . SER B 1 72 ? -37.011 9.165 -18.989 1.00 99.77 72 SER B C 1
ATOM 1572 O O . SER B 1 72 ? -36.559 8.406 -18.125 1.00 100.72 72 SER B O 1
ATOM 1575 N N . LEU B 1 73 ? -38.318 9.316 -19.218 1.00 101.28 73 LEU B N 1
ATOM 1576 C CA . LEU B 1 73 ? -39.361 8.609 -18.488 1.00 100.46 73 LEU B CA 1
ATO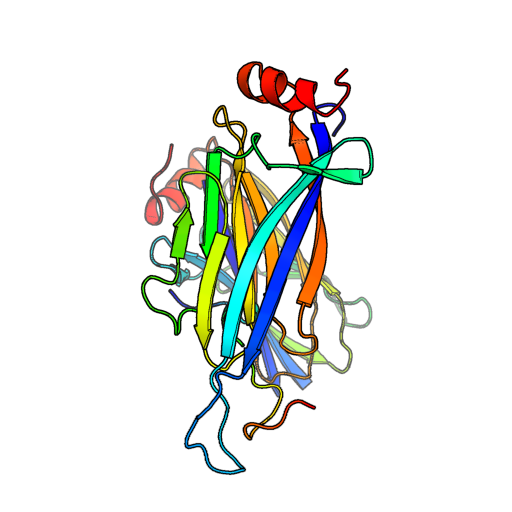M 1577 C C . LEU B 1 73 ? -39.474 7.168 -18.977 1.00 103.23 73 LEU B C 1
ATOM 1578 O O . LEU B 1 73 ? -39.101 6.867 -20.109 1.00 103.42 73 LEU B O 1
ATOM 1583 N N . PRO B 1 74 ? -39.965 6.246 -18.132 1.00 106.45 74 PRO B N 1
ATOM 1584 C CA . PRO B 1 74 ? -40.269 6.442 -16.708 1.00 107.09 74 PRO B CA 1
ATOM 1585 C C . PRO B 1 74 ? -39.040 6.570 -15.801 1.00 106.04 74 PRO B C 1
ATOM 1586 O O . PRO B 1 74 ? -38.022 5.926 -16.059 1.00 106.47 74 PRO B O 1
ATOM 1590 N N . PHE B 1 75 ? -39.150 7.376 -14.740 1.00 106.55 75 PHE B N 1
ATOM 1591 C CA . PHE B 1 75 ? -38.087 7.523 -13.742 1.00 105.75 75 PHE B CA 1
ATOM 1592 C C . PHE B 1 75 ? -38.166 6.358 -12.755 1.00 111.06 75 PHE B C 1
ATOM 1593 O O . PHE B 1 75 ? -38.617 6.485 -11.616 1.00 106.21 75 PHE B O 1
ATOM 1601 N N . PHE B 1 76 ? -37.699 5.199 -13.214 1.00 123.09 76 PHE B N 1
ATOM 1602 C CA . PHE B 1 76 ? -37.936 3.933 -12.534 1.00 124.14 76 PHE B CA 1
ATOM 1603 C C . PHE B 1 76 ? -36.642 3.133 -12.480 1.00 125.96 76 PHE B C 1
ATOM 1604 O O . PHE B 1 76 ? -36.021 2.876 -13.517 1.00 126.03 76 PHE B O 1
ATOM 1612 N N . ILE B 1 77 ? -36.240 2.744 -11.270 1.00 120.52 77 ILE B N 1
ATOM 1613 C CA . ILE B 1 77 ? -34.982 2.046 -11.039 1.00 118.44 77 ILE B CA 1
ATOM 1614 C C . ILE B 1 77 ? -35.262 0.653 -10.497 1.00 115.13 77 ILE B C 1
ATOM 1615 O O . ILE B 1 77 ? -36.196 0.449 -9.712 1.00 113.59 77 ILE B O 1
ATOM 1620 N N . LYS B 1 78 ? -34.451 -0.306 -10.935 1.00 115.03 78 LYS B N 1
ATOM 1621 C CA . LYS B 1 78 ? -34.361 -1.629 -10.335 1.00 111.07 78 LYS B CA 1
ATOM 1622 C C . LYS B 1 78 ? -32.976 -1.810 -9.720 1.00 111.12 78 LYS B C 1
ATOM 1623 O O . LYS B 1 78 ? -31.970 -1.480 -10.353 1.00 111.08 78 LYS B O 1
ATOM 1629 N N . GLU B 1 79 ? -32.929 -2.306 -8.477 1.00 108.53 79 GLU B N 1
ATOM 1630 C CA . GLU B 1 79 ? -31.691 -2.526 -7.731 1.00 109.47 79 GLU B CA 1
ATOM 1631 C C . GLU B 1 79 ? -31.890 -3.562 -6.629 1.00 109.36 79 GLU B C 1
ATOM 1632 O O . GLU B 1 79 ? -32.967 -3.674 -6.037 1.00 108.47 79 GLU B O 1
ATOM 1638 N N . THR B 1 80 ? -30.799 -4.261 -6.319 1.00 111.11 80 THR B N 1
ATOM 1639 C CA . THR B 1 80 ? -30.707 -5.216 -5.225 1.00 111.49 80 THR B CA 1
ATOM 1640 C C . THR B 1 80 ? -29.822 -4.672 -4.108 1.00 113.36 80 THR B C 1
ATOM 1641 O O . THR B 1 80 ? -28.734 -4.147 -4.374 1.00 115.13 80 THR B O 1
ATOM 1645 N N . GLY B 1 81 ? -30.271 -4.825 -2.863 1.00 111.96 81 GLY B N 1
ATOM 1646 C CA . GLY B 1 81 ? -29.480 -4.419 -1.719 1.00 116.11 81 GLY B CA 1
ATOM 1647 C C . GLY B 1 81 ? -29.892 -5.149 -0.454 1.00 117.69 81 GLY B C 1
ATOM 1648 O O . GLY B 1 81 ? -30.710 -6.070 -0.485 1.00 113.74 81 GLY B O 1
ATOM 1649 N N . TRP B 1 82 ? -29.308 -4.722 0.672 1.00 122.80 82 TRP B N 1
ATOM 1650 C CA . TRP B 1 82 ? -29.620 -5.298 1.979 1.00 125.24 82 TRP B CA 1
ATOM 1651 C C . TRP B 1 82 ? -29.933 -4.270 3.056 1.00 122.67 82 TRP B C 1
ATOM 1652 O O . TRP B 1 82 ? -30.576 -4.631 4.050 1.00 122.88 82 TRP B O 1
ATOM 1663 N N . GLY B 1 83 ? -29.507 -3.015 2.905 1.00 122.11 83 GLY B N 1
ATOM 1664 C CA . GLY B 1 83 ? -29.675 -2.007 3.925 1.00 120.34 83 GLY B CA 1
ATOM 1665 C C . GLY B 1 83 ? -30.763 -0.999 3.585 1.00 121.71 83 GLY B C 1
ATOM 1666 O O . GLY B 1 83 ? -31.236 -0.895 2.455 1.00 115.11 83 GLY B O 1
ATOM 1667 N N . GLU B 1 84 ? -31.150 -0.244 4.608 1.00 126.91 84 GLU B N 1
ATOM 1668 C CA . GLU B 1 84 ? -32.195 0.766 4.511 1.00 117.18 84 GLU B CA 1
ATOM 1669 C C . GLU B 1 84 ? -31.567 2.139 4.711 1.00 117.09 84 GLU B C 1
ATOM 1670 O O . GLU B 1 84 ? -31.031 2.428 5.787 1.00 115.33 84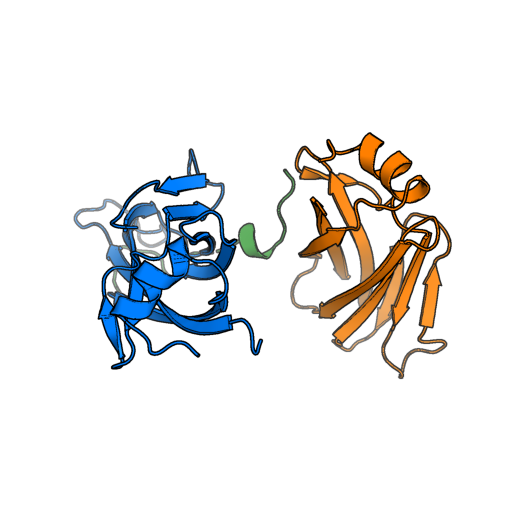 GLU B O 1
ATOM 1676 N N . PHE B 1 85 ? -31.631 2.977 3.678 1.00 114.68 85 PHE B N 1
ATOM 1677 C CA . PHE B 1 85 ? -30.942 4.259 3.664 1.00 114.37 85 PHE B CA 1
ATOM 1678 C C . PHE B 1 85 ? -31.904 5.373 3.271 1.00 112.50 85 PHE B C 1
ATOM 1679 O O . PHE B 1 85 ? -33.017 5.132 2.794 1.00 110.43 85 PHE B O 1
ATOM 1687 N N . ASN B 1 86 ? -31.453 6.609 3.480 1.00 115.86 86 ASN B N 1
ATOM 1688 C CA . ASN B 1 86 ? -32.161 7.790 3.006 1.00 113.31 86 ASN B CA 1
ATOM 1689 C C . ASN B 1 86 ? -31.607 8.187 1.644 1.00 113.46 86 ASN B C 1
ATOM 1690 O O . ASN B 1 86 ? -30.405 8.065 1.391 1.00 116.91 86 ASN B O 1
ATOM 1695 N N . LEU B 1 87 ? -32.488 8.665 0.767 1.00 113.90 87 LEU B N 1
ATOM 1696 C CA . LEU B 1 87 ? -32.161 8.772 -0.648 1.00 114.02 87 LEU B CA 1
ATOM 1697 C C . LEU B 1 87 ? -32.619 10.109 -1.213 1.00 117.99 87 LEU B C 1
ATOM 1698 O O . LEU B 1 87 ? -33.792 10.472 -1.088 1.00 114.91 87 LEU B O 1
ATOM 1703 N N . LYS B 1 88 ? -31.690 10.830 -1.839 1.00 135.61 88 LYS B N 1
ATOM 1704 C CA . LYS B 1 88 ? -32.018 12.069 -2.532 1.00 130.06 88 LYS B CA 1
ATOM 1705 C C . LYS B 1 88 ? -32.577 11.764 -3.917 1.00 128.49 88 LYS B C 1
ATOM 1706 O O . LYS B 1 88 ? -31.948 11.050 -4.704 1.00 129.95 88 LYS B O 1
ATOM 1712 N N . ILE B 1 89 ? -33.749 12.313 -4.220 1.00 110.79 89 ILE B N 1
ATOM 1713 C CA . ILE B 1 89 ? -34.348 12.215 -5.547 1.00 104.84 89 ILE B CA 1
ATOM 1714 C C . ILE B 1 89 ? -34.365 13.623 -6.129 1.00 101.17 89 ILE B C 1
ATOM 1715 O O . ILE B 1 89 ? -35.328 14.377 -5.945 1.00 98.05 89 ILE B O 1
ATOM 1720 N N . GLU B 1 90 ? -33.288 13.981 -6.829 1.00 101.05 90 GLU B N 1
ATOM 1721 C CA . GLU B 1 90 ? -33.120 15.314 -7.389 1.00 97.57 90 GLU B CA 1
ATOM 1722 C C . GLU B 1 90 ? -33.929 15.420 -8.676 1.00 97.38 90 GLU B C 1
ATOM 1723 O O . GLU B 1 90 ? -33.833 14.550 -9.553 1.00 100.25 90 GLU B O 1
ATOM 1729 N N . CYS B 1 91 ? -34.711 16.493 -8.793 1.00 97.48 91 CYS B N 1
ATOM 1730 C CA . CYS B 1 91 ? -35.653 16.671 -9.891 1.00 99.05 91 CYS B CA 1
ATOM 1731 C C . CYS B 1 91 ? -35.495 18.052 -10.511 1.00 102.34 91 CYS B C 1
ATOM 1732 O O . CYS B 1 91 ? -35.669 19.069 -9.830 1.00 102.07 91 CYS B O 1
ATOM 1735 N N . PHE B 1 92 ? -35.193 18.078 -11.807 1.00 106.57 92 PHE B N 1
ATOM 1736 C CA . PHE B 1 92 ? -35.065 19.309 -12.574 1.00 110.85 92 PHE B CA 1
ATOM 1737 C C . PHE B 1 92 ? -36.347 19.576 -13.347 1.00 107.89 92 PHE B C 1
ATOM 1738 O O . PHE B 1 92 ? -36.903 18.672 -13.976 1.00 105.45 92 PHE B O 1
ATOM 1746 N N . PHE B 1 93 ? -36.808 20.822 -13.309 1.00 102.09 93 PHE B N 1
ATOM 1747 C CA . PHE B 1 93 ? -37.959 21.210 -14.108 1.00 99.94 93 PHE B CA 1
ATOM 1748 C C . PHE B 1 93 ? -37.542 21.482 -15.547 1.00 96.93 93 PHE B C 1
ATOM 1749 O O . PHE B 1 93 ? -36.394 21.839 -15.828 1.00 100.72 93 PHE B O 1
ATOM 1757 N N . ILE B 1 94 ? -38.496 21.315 -16.462 1.00 97.45 94 ILE B N 1
ATOM 175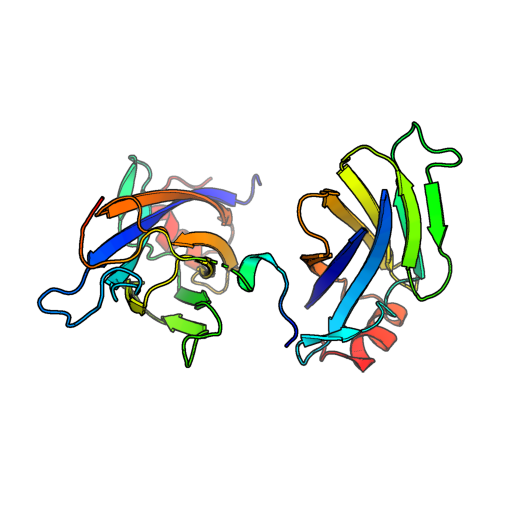8 C CA . ILE B 1 94 ? -38.218 21.543 -17.871 1.00 98.67 94 ILE B CA 1
ATOM 1759 C C . ILE B 1 94 ? -38.006 23.031 -18.123 1.00 101.78 94 ILE B C 1
ATOM 1760 O O . ILE B 1 94 ? -38.531 23.894 -17.404 1.00 99.27 94 ILE B O 1
ATOM 1765 N N . GLY B 1 95 ? -37.210 23.334 -19.147 1.00 109.93 95 GLY B N 1
ATOM 1766 C CA . GLY B 1 95 ? -36.885 24.708 -19.473 1.00 110.29 95 GLY B CA 1
ATOM 1767 C C . GLY B 1 95 ? -36.037 25.425 -18.448 1.00 115.76 95 GLY B C 1
ATOM 1768 O O . GLY B 1 95 ? -36.074 26.657 -18.385 1.00 115.55 95 GLY B O 1
ATOM 1769 N N . ASN B 1 96 ? -35.272 24.686 -17.642 1.00 119.29 96 ASN B N 1
ATOM 1770 C CA . ASN B 1 96 ? -34.421 25.254 -16.593 1.00 118.83 96 ASN B CA 1
ATOM 1771 C C . ASN B 1 96 ? -35.226 26.152 -15.656 1.00 115.37 96 ASN B C 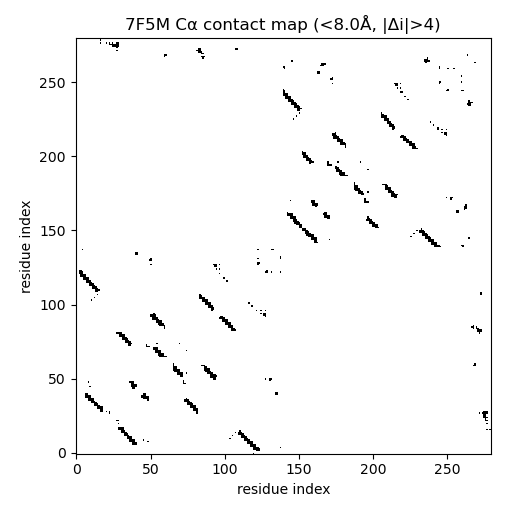1
ATOM 1772 O O . ASN B 1 96 ? -34.861 27.297 -15.378 1.00 118.03 96 ASN B O 1
ATOM 1777 N N . ALA B 1 97 ? -36.337 25.615 -15.160 1.00 109.92 97 ALA B N 1
ATOM 1778 C CA . ALA B 1 97 ? -37.231 26.373 -14.297 1.00 109.98 97 ALA B CA 1
ATOM 1779 C C . ALA B 1 97 ? -36.862 26.290 -12.822 1.00 105.49 97 ALA B C 1
ATOM 1780 O O . ALA B 1 97 ? -37.410 27.055 -12.022 1.00 104.10 97 ALA B O 1
ATOM 1782 N N . GLY B 1 98 ? -35.961 25.393 -12.440 1.00 105.52 98 GLY B N 1
ATOM 1783 C CA . GLY B 1 98 ? -35.495 25.323 -11.075 1.00 106.31 98 GLY B CA 1
ATOM 1784 C C . GLY B 1 98 ? -35.277 23.890 -10.642 1.00 108.72 98 GLY B C 1
ATOM 1785 O O . GLY B 1 98 ? -35.360 22.955 -11.437 1.00 103.42 98 GLY B O 1
ATOM 1786 N N . LYS B 1 99 ? -34.996 23.730 -9.350 1.00 119.98 99 LYS B N 1
ATOM 1787 C CA . LYS B 1 99 ? -34.703 22.442 -8.743 1.00 116.15 99 LYS B CA 1
ATOM 1788 C C . LYS B 1 99 ? -35.616 22.217 -7.546 1.00 111.48 99 LYS B C 1
ATOM 1789 O O . LYS B 1 99 ? -36.310 23.125 -7.082 1.00 112.78 99 LYS B O 1
ATOM 1795 N N . PHE B 1 100 ? -35.602 20.981 -7.053 1.00 101.90 100 PHE B N 1
ATOM 1796 C CA . PHE B 1 100 ? -36.139 20.622 -5.746 1.00 94.58 100 PHE B CA 1
ATOM 1797 C C . PHE B 1 100 ? -35.701 19.197 -5.442 1.00 94.45 100 PHE B C 1
ATOM 1798 O O . PHE B 1 100 ? -35.441 18.404 -6.352 1.00 94.61 100 PHE B O 1
ATOM 1806 N N . SER B 1 101 ? -35.614 18.885 -4.152 1.00 91.89 101 SER B N 1
ATOM 1807 C CA . SER B 1 101 ? -35.119 17.597 -3.691 1.00 92.18 101 SER B CA 1
ATOM 1808 C C . SER B 1 101 ? -36.148 16.924 -2.795 1.00 92.90 101 SER B C 1
ATOM 1809 O O . SER B 1 101 ? -36.758 17.569 -1.936 1.00 91.53 101 SER B O 1
ATOM 1812 N N . ILE B 1 102 ? -36.332 15.623 -3.002 1.00 96.01 102 ILE B N 1
ATOM 1813 C CA . ILE B 1 102 ? -37.225 14.798 -2.197 1.00 98.79 102 ILE B CA 1
ATOM 1814 C C . ILE B 1 102 ? -36.369 13.916 -1.299 1.00 107.36 102 ILE B C 1
ATOM 1815 O O . ILE B 1 102 ? -35.409 13.292 -1.767 1.00 109.29 102 ILE B O 1
ATOM 1820 N N . GLU B 1 103 ? -36.708 13.873 -0.012 1.00 119.86 103 GLU B N 1
ATOM 1821 C CA . GLU B 1 103 ? -35.997 13.054 0.967 1.00 122.51 103 GLU B CA 1
ATOM 1822 C C . GLU B 1 103 ? -36.838 11.811 1.240 1.00 118.22 103 GLU B C 1
ATOM 1823 O O . GLU B 1 103 ? -37.750 11.833 2.071 1.00 114.82 103 GLU B O 1
ATOM 1829 N N . HIS B 1 104 ? -36.525 10.723 0.543 1.00 109.68 104 HIS B N 1
ATOM 1830 C CA . HIS B 1 104 ? -37.282 9.481 0.628 1.00 101.84 104 HIS B CA 1
ATOM 1831 C C . HIS B 1 104 ? -36.474 8.433 1.380 1.00 102.28 104 HIS B C 1
ATOM 1832 O O . HIS B 1 104 ? -35.316 8.169 1.036 1.00 105.49 104 HIS B O 1
ATOM 1839 N N . ASP B 1 105 ? -37.087 7.838 2.401 1.00 97.25 105 ASP B N 1
ATOM 1840 C CA . ASP B 1 105 ? -36.455 6.780 3.178 1.00 97.99 105 ASP B CA 1
ATOM 1841 C C . ASP B 1 105 ? -36.851 5.421 2.617 1.00 96.83 105 ASP B C 1
ATOM 1842 O O . ASP B 1 105 ? -38.038 5.151 2.405 1.00 93.70 105 ASP B O 1
ATOM 1847 N N . LEU B 1 106 ? -35.857 4.571 2.378 1.00 98.72 106 LEU B N 1
ATOM 1848 C CA . LEU B 1 106 ? -36.097 3.215 1.905 1.00 101.74 106 LEU B CA 1
ATOM 1849 C C . LEU B 1 106 ? -36.262 2.292 3.107 1.00 99.21 106 LEU B C 1
ATOM 1850 O O . LEU B 1 106 ? -35.407 2.265 3.997 1.00 102.03 106 LEU B O 1
ATOM 1855 N N . THR B 1 107 ? -37.364 1.546 3.132 1.00 102.34 107 THR B N 1
ATOM 1856 C CA . THR B 1 107 ? -37.660 0.620 4.214 1.00 102.85 107 THR B CA 1
ATOM 1857 C C . THR B 1 107 ? -38.117 -0.712 3.635 1.00 104.49 107 THR B C 1
ATOM 1858 O O . THR B 1 107 ? -38.571 -0.792 2.490 1.00 102.22 107 THR B O 1
ATOM 1862 N N . PHE B 1 108 ? -38.000 -1.766 4.446 1.00 102.57 108 PHE B N 1
ATOM 1863 C CA . PHE B 1 108 ? -38.187 -3.131 3.973 1.00 103.37 108 PHE B CA 1
ATOM 1864 C C . PHE B 1 108 ? -39.295 -3.910 4.671 1.00 107.76 108 PHE B C 1
ATOM 1865 O O . PHE B 1 108 ? -39.519 -5.072 4.312 1.00 106.80 108 PHE B O 1
ATOM 1873 N N . GLU B 1 109 ? -39.988 -3.335 5.652 1.00 113.60 109 GLU B N 1
ATOM 1874 C CA . GLU B 1 109 ? -41.014 -4.093 6.359 1.00 119.04 109 GLU B CA 1
ATOM 1875 C C . GLU B 1 109 ? -42.368 -4.061 5.661 1.00 117.10 109 GLU B C 1
ATOM 1876 O O . GLU B 1 109 ? -43.330 -4.638 6.178 1.00 118.06 109 GLU B O 1
ATOM 1882 N N . ASP B 1 110 ? -42.466 -3.404 4.509 1.00 113.65 110 ASP B N 1
ATOM 1883 C CA . ASP B 1 110 ? -43.634 -3.488 3.644 1.00 111.20 110 ASP B CA 1
ATOM 1884 C C . ASP B 1 110 ? -43.177 -3.915 2.258 1.00 109.47 110 ASP B C 1
ATOM 1885 O O . ASP B 1 110 ? -42.199 -3.374 1.732 1.00 107.28 110 ASP B O 1
ATOM 1890 N N . ASP B 1 111 ? -43.882 -4.887 1.673 1.00 111.26 111 ASP B N 1
ATOM 1891 C CA . ASP B 1 111 ? -43.589 -5.284 0.302 1.00 108.00 111 ASP B CA 1
ATOM 1892 C C . ASP B 1 111 ? -43.748 -4.124 -0.668 1.00 105.47 111 ASP B C 1
ATOM 1893 O O . ASP B 1 111 ? -43.110 -4.120 -1.727 1.00 105.03 111 ASP B O 1
ATOM 1898 N N . ALA B 1 112 ? -44.577 -3.138 -0.328 1.00 106.30 112 ALA B N 1
ATOM 1899 C CA . ALA B 1 112 ? -44.726 -1.954 -1.160 1.00 102.22 112 ALA B CA 1
ATOM 1900 C C . ALA B 1 112 ? -45.420 -0.865 -0.360 1.00 98.16 112 ALA B C 1
ATOM 1901 O O . ALA B 1 112 ? -46.175 -1.141 0.572 1.00 101.49 112 ALA B O 1
ATOM 1903 N N . TYR B 1 113 ? -45.146 0.375 -0.740 1.00 97.18 113 TYR B N 1
ATOM 1904 C CA . TYR B 1 113 ? -45.712 1.553 -0.107 1.00 90.38 113 TYR B CA 1
ATOM 1905 C C . TYR B 1 113 ? -45.550 2.739 -1.055 1.00 85.68 113 TYR B C 1
ATOM 1906 O O . TYR B 1 113 ? -44.811 2.686 -2.045 1.00 84.15 113 TYR B O 1
ATOM 1915 N N . ALA B 1 114 ? -46.270 3.813 -0.754 1.00 82.65 114 ALA B N 1
ATOM 1916 C CA . ALA B 1 114 ? -46.160 5.052 -1.506 1.00 80.07 114 ALA B CA 1
ATOM 1917 C C . ALA B 1 114 ? -46.150 6.217 -0.530 1.00 80.01 114 ALA B C 1
ATOM 1918 O O . ALA B 1 114 ? -46.757 6.152 0.542 1.00 81.42 114 ALA B O 1
ATOM 1920 N N . VAL B 1 115 ? -45.424 7.273 -0.889 1.00 79.06 115 VAL B N 1
ATOM 1921 C CA . VAL B 1 115 ? -45.315 8.459 -0.047 1.00 79.62 115 VAL B CA 1
ATOM 1922 C C . VAL B 1 115 ? -45.429 9.689 -0.934 1.00 77.48 115 VAL B C 1
ATOM 1923 O O . VAL B 1 115 ? -44.735 9.797 -1.950 1.00 76.67 115 VAL B O 1
ATOM 1927 N N . ASP B 1 116 ? -46.304 10.612 -0.552 1.00 77.07 116 ASP B N 1
ATOM 1928 C CA . ASP B 1 116 ? -46.525 11.834 -1.308 1.00 75.80 116 ASP B CA 1
ATOM 1929 C C . ASP B 1 116 ? -45.589 12.940 -0.834 1.00 77.63 116 ASP B C 1
ATOM 1930 O O . ASP B 1 116 ? -45.110 12.943 0.303 1.00 79.79 116 ASP B O 1
ATOM 1935 N N . TYR B 1 117 ? -45.333 13.889 -1.733 1.00 77.74 117 TYR B N 1
ATOM 1936 C CA . TYR B 1 117 ? -44.487 15.041 -1.443 1.00 78.91 117 TYR B CA 1
ATOM 1937 C C . TYR B 1 117 ? -45.037 16.240 -2.198 1.00 82.24 117 TYR B C 1
ATOM 1938 O O . TYR B 1 117 ? -45.058 16.240 -3.433 1.00 79.34 117 TYR B O 1
ATOM 1947 N N . THR B 1 118 ? -45.482 17.255 -1.461 1.00 88.82 118 THR B N 1
ATOM 1948 C CA . THR B 1 118 ? -46.102 18.437 -2.048 1.00 89.75 118 THR B CA 1
ATOM 1949 C C . THR B 1 118 ? -45.025 19.469 -2.365 1.00 90.32 118 THR B C 1
ATOM 1950 O O . THR B 1 118 ? -44.294 19.906 -1.469 1.00 89.27 118 THR B O 1
ATOM 1954 N N . VAL B 1 119 ? -44.937 19.863 -3.634 1.00 88.55 119 VAL B N 1
ATOM 1955 C CA . VAL B 1 119 ? -43.857 20.704 -4.136 1.00 89.52 119 VAL B CA 1
ATOM 1956 C C . VAL B 1 119 ? -44.444 21.989 -4.703 1.00 97.29 119 VAL B C 1
ATOM 1957 O O . VAL B 1 119 ? -45.493 21.969 -5.357 1.00 95.88 119 VAL B O 1
ATOM 1961 N N . ASP B 1 120 ? -43.770 23.109 -4.441 1.00 104.55 120 ASP B N 1
ATOM 1962 C CA . ASP B 1 120 ? -44.112 24.378 -5.072 1.00 102.11 120 ASP B CA 1
ATOM 1963 C C . ASP B 1 120 ? -43.463 24.443 -6.450 1.00 103.70 120 ASP B C 1
ATOM 1964 O O . ASP B 1 120 ? -42.237 24.331 -6.570 1.00 100.48 120 ASP B O 1
ATOM 1969 N N . VAL B 1 121 ? -44.273 24.625 -7.479 1.00 98.15 121 VAL B N 1
ATOM 1970 C CA . VAL B 1 121 ? -43.821 24.637 -8.865 1.00 93.45 121 VAL B CA 1
ATOM 1971 C C . VAL B 1 121 ? -43.887 26.098 -9.371 1.00 94.65 121 VAL B C 1
ATOM 1972 O O . VAL B 1 121 ? -44.898 26.751 -9.141 1.00 96.73 121 VAL B O 1
ATOM 1976 N N . PRO B 1 122 ? -42.841 26.586 -10.025 1.00 92.53 122 PRO B N 1
ATOM 1977 C CA . PRO B 1 122 ? -42.890 27.977 -10.514 1.00 97.44 122 PRO B CA 1
ATOM 1978 C C . PRO B 1 122 ? -43.953 28.160 -11.584 1.00 103.78 122 PRO B C 1
ATOM 1979 O O . PRO B 1 122 ? -44.146 27.306 -12.452 1.00 101.61 122 PRO B O 1
ATOM 1983 N N . HIS B 1 123 ? -44.647 29.297 -11.513 1.00 115.79 123 HIS B N 1
ATOM 1984 C CA . HIS B 1 123 ? -45.680 29.652 -12.477 1.00 114.70 123 HIS B CA 1
ATOM 1985 C C . HIS B 1 123 ? -45.257 30.812 -13.373 1.00 119.59 123 HIS B C 1
ATOM 1986 O O . HIS B 1 123 ? -46.114 31.520 -13.911 1.00 123.11 123 HIS B O 1
ATOM 1988 N N . GLU B 1 124 ? -43.949 31.022 -13.541 1.00 121.03 124 GLU B N 1
ATOM 1989 C CA . GLU B 1 124 ? -43.432 32.143 -14.318 1.00 125.44 124 GLU B CA 1
ATOM 1990 C C . GLU B 1 124 ? -42.364 31.691 -15.309 1.00 127.44 124 GLU B C 1
ATOM 1991 O O . GLU B 1 124 ? -41.476 32.467 -15.672 1.00 131.27 124 GLU B O 1
ATOM 1997 N N . PHE B 1 125 ? -42.435 30.437 -15.753 1.00 115.51 125 PHE B N 1
ATOM 1998 C CA . PHE B 1 125 ? -41.585 29.915 -16.819 1.00 112.15 125 PHE B CA 1
ATOM 1999 C C . PHE B 1 125 ? -42.501 29.387 -17.916 1.00 103.11 125 PHE B C 1
ATOM 2000 O O . PHE B 1 125 ? -43.217 28.401 -17.711 1.00 99.52 125 PHE B O 1
ATOM 2008 N N . SER B 1 126 ? -42.473 30.044 -19.080 1.00 103.45 126 SER B N 1
ATOM 2009 C CA . SER B 1 126 ? -43.458 29.768 -20.124 1.00 97.38 126 SER B CA 1
ATOM 2010 C C . SER B 1 126 ? -43.352 28.346 -20.651 1.00 95.57 126 SER B C 1
ATOM 2011 O O . SER B 1 126 ? -44.373 27.725 -20.969 1.00 92.62 126 SER B O 1
ATOM 2014 N N . HIS B 1 127 ? -42.133 27.817 -20.768 1.00 97.90 127 HIS B N 1
ATOM 2015 C CA . HIS B 1 127 ? -41.984 26.454 -21.261 1.00 96.92 127 HIS B CA 1
ATOM 2016 C C . HIS B 1 127 ? -42.480 25.440 -20.236 1.00 92.25 127 HIS B C 1
ATOM 2017 O O . HIS B 1 127 ? -43.080 24.425 -20.609 1.00 90.15 127 HIS B O 1
ATOM 2024 N N . LEU B 1 128 ? -42.269 25.705 -18.942 1.00 92.08 128 LEU B N 1
ATOM 2025 C CA . LEU B 1 128 ? -42.727 24.751 -17.936 1.00 93.11 128 LEU B CA 1
ATOM 2026 C C . LEU B 1 128 ? -44.243 24.790 -17.773 1.00 86.73 128 LEU B C 1
ATOM 2027 O O . LEU B 1 128 ? -44.863 23.750 -17.527 1.00 81.50 128 LEU B O 1
ATOM 2032 N N . ASN B 1 129 ? -44.871 25.952 -17.947 1.00 85.55 129 ASN B N 1
ATOM 2033 C CA . ASN B 1 129 ? -46.305 25.978 -17.716 1.00 82.22 129 ASN B CA 1
ATOM 2034 C C . ASN B 1 129 ? -47.047 25.400 -18.909 1.00 80.94 129 ASN B C 1
ATOM 2035 O O . ASN B 1 129 ? -48.219 25.034 -18.784 1.00 78.68 129 ASN B O 1
ATOM 2040 N N . SER B 1 130 ? -46.381 25.292 -20.065 1.00 83.57 130 SER B N 1
ATOM 2041 C CA . SER B 1 130 ? -47.024 24.672 -21.220 1.00 83.82 130 SER B CA 1
ATOM 2042 C C . SER B 1 130 ? -47.344 23.210 -20.927 1.00 81.40 130 SER B C 1
ATOM 2043 O O . SER B 1 130 ? -48.436 22.724 -21.245 1.00 80.21 130 SER B O 1
ATOM 2046 N N . GLU B 1 131 ? -46.419 22.509 -20.271 1.00 81.03 131 GLU B N 1
ATOM 2047 C CA . GLU B 1 131 ? -46.657 21.123 -19.898 1.00 79.10 131 GLU B CA 1
ATOM 2048 C C . GLU B 1 131 ? -47.496 21.028 -18.630 1.00 75.75 131 GLU B C 1
ATOM 2049 O O . GLU B 1 131 ? -48.364 20.156 -18.527 1.00 74.50 131 GLU B O 1
ATOM 2055 N N . LEU B 1 132 ? -47.234 21.906 -17.654 1.00 75.31 132 LEU B N 1
ATOM 2056 C CA . LEU B 1 132 ? -48.134 22.062 -16.513 1.00 77.91 132 LEU B CA 1
ATOM 2057 C C . LEU B 1 132 ? -49.586 22.245 -16.930 1.00 75.17 132 LEU B C 1
ATOM 2058 O O . LEU B 1 132 ? -50.489 21.722 -16.267 1.00 71.95 132 LEU B O 1
ATOM 2063 N N . SER B 1 133 ? -49.837 23.008 -17.997 1.00 73.84 133 SER B N 1
ATOM 2064 C CA . SER B 1 133 ? -51.217 23.304 -18.361 1.00 73.60 133 SER B CA 1
ATOM 2065 C C . SER B 1 133 ? -51.950 22.084 -18.894 1.00 73.06 133 SER B C 1
ATOM 2066 O O . SER B 1 133 ? -53.183 22.059 -18.847 1.00 72.68 133 SER B O 1
ATOM 2069 N N . LYS B 1 134 ? -51.228 21.079 -19.402 1.00 73.63 134 LYS B N 1
ATOM 2070 C CA . LYS B 1 134 ? -51.885 19.843 -19.814 1.00 73.68 134 LYS B CA 1
ATOM 2071 C C . LYS B 1 134 ? -52.631 19.195 -18.663 1.00 71.56 134 LYS B C 1
ATOM 2072 O O . LYS B 1 134 ? -53.609 18.472 -18.885 1.00 71.88 134 LYS B O 1
ATOM 2078 N N . TYR B 1 135 ? -52.190 19.427 -17.434 1.00 70.43 135 TYR B N 1
ATOM 2079 C CA . TYR B 1 135 ? -52.821 18.762 -16.310 1.00 74.14 135 TYR B CA 1
ATOM 2080 C C . TYR B 1 135 ? -53.596 19.692 -15.387 1.00 75.75 135 TYR B C 1
ATOM 2081 O O . TYR B 1 135 ? -54.662 19.292 -14.912 1.00 77.26 135 TYR B O 1
ATOM 2090 N N . PHE B 1 136 ? -53.131 20.911 -15.068 1.00 74.49 136 PHE B N 1
ATOM 2091 C CA . PHE B 1 136 ? -53.900 21.643 -14.069 1.00 81.71 136 PHE B CA 1
ATOM 2092 C C . PHE B 1 136 ? -54.132 23.050 -14.620 1.00 85.06 136 PHE B C 1
ATOM 2093 O O . PHE B 1 136 ? -53.447 23.494 -15.547 1.00 82.97 136 PHE B O 1
ATOM 2101 N N . ASP B 1 137 ? -55.078 23.774 -14.020 1.00 95.18 137 ASP B N 1
ATOM 2102 C CA . ASP B 1 137 ? -55.326 25.168 -14.379 1.00 96.54 137 ASP B CA 1
ATOM 2103 C C . ASP B 1 137 ? -54.377 26.109 -13.640 1.00 98.74 137 ASP B C 1
ATOM 2104 O O . ASP B 1 137 ? -53.991 25.857 -12.496 1.00 101.19 137 ASP B O 1
ATOM 2109 N N . LEU B 1 138 ? -54.002 27.202 -14.306 1.00 98.18 138 LEU B N 1
ATOM 2110 C CA . LEU B 1 138 ? -52.929 28.042 -13.796 1.00 98.25 138 LEU B CA 1
ATOM 2111 C C . LEU B 1 138 ? -53.433 29.426 -13.396 1.00 100.44 138 LEU B C 1
ATOM 2112 O O . LEU B 1 138 ? -54.420 29.918 -13.952 1.00 100.58 138 LEU B O 1
ATOM 2117 N N . PRO B 1 139 ? -52.764 30.091 -12.435 1.00 103.66 139 PRO B N 1
ATOM 2118 C CA . PRO B 1 139 ? -53.222 31.367 -11.875 1.00 109.24 139 PRO B CA 1
ATOM 2119 C C . PRO B 1 139 ? -53.058 32.543 -12.830 1.00 102.91 139 PRO B C 1
ATOM 2120 O O . PRO B 1 139 ? -53.972 32.807 -13.613 1.00 99.93 139 PRO B O 1
ATOM 2124 N N . LYS C 2 1 ? -58.838 9.278 -6.811 1.00 68.66 18 LYS C N 1
ATOM 2125 C CA . LYS C 2 1 ? -57.547 9.523 -6.181 1.00 69.88 18 LYS C CA 1
ATOM 2126 C C . LYS C 2 1 ? -56.923 8.237 -5.651 1.00 69.07 18 LYS C C 1
ATOM 2127 O O . LYS C 2 1 ? -57.547 7.502 -4.886 1.00 63.98 18 LYS C O 1
ATOM 2133 N N . GLN C 2 2 ? -55.689 7.969 -6.067 1.00 69.28 19 GLN C N 1
ATOM 2134 C CA . GLN C 2 2 ? -54.898 6.888 -5.498 1.00 68.06 19 GLN C CA 1
ATOM 2135 C C . GLN C 2 2 ? -54.164 7.421 -4.274 1.00 65.54 19 GLN C C 1
ATOM 2136 O O . GLN C 2 2 ? -53.523 8.475 -4.342 1.00 67.09 19 GLN C O 1
ATOM 2142 N N . LEU C 2 3 ? -54.269 6.707 -3.156 1.00 62.04 20 LEU C N 1
ATOM 2143 C CA . LEU C 2 3 ? -53.783 7.214 -1.878 1.00 61.97 20 LEU C CA 1
ATOM 2144 C C . LEU C 2 3 ? -52.331 6.836 -1.633 1.00 60.63 20 LEU C C 1
ATOM 2145 O O . LEU C 2 3 ? -51.883 5.748 -2.006 1.00 59.74 20 LEU C O 1
ATOM 2150 N N . ALA C 2 4 ? -51.603 7.744 -0.989 1.00 60.59 21 ALA C N 1
ATOM 2151 C CA . ALA C 2 4 ? -50.317 7.398 -0.411 1.00 66.12 21 ALA C CA 1
ATOM 2152 C C . ALA C 2 4 ? -50.529 6.565 0.850 1.00 55.61 21 ALA C C 1
ATOM 2153 O O . ALA C 2 4 ? -51.627 6.502 1.408 1.00 50.99 21 ALA C O 1
ATOM 2155 N N . SER C 2 5 ? -49.448 5.929 1.307 1.00 59.07 22 SER C N 1
ATOM 2156 C CA . SER C 2 5 ? -49.570 4.921 2.357 1.00 56.14 22 SER C CA 1
ATOM 2157 C C . SER C 2 5 ? -50.039 5.525 3.677 1.00 50.75 22 SER C C 1
ATO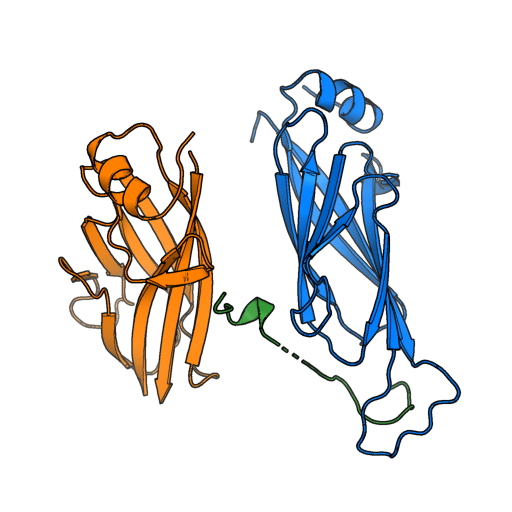M 2158 O O . SER C 2 5 ? -50.882 4.938 4.366 1.00 48.45 22 SER C O 1
ATOM 2161 N N . LYS C 2 6 ? -49.507 6.693 4.048 1.00 45.41 23 LYS C N 1
ATOM 2162 C CA . LYS C 2 6 ? -49.799 7.254 5.366 1.00 47.67 23 LYS C CA 1
ATOM 2163 C C . LYS C 2 6 ? -51.290 7.519 5.541 1.00 43.30 23 LYS C C 1
ATOM 2164 O O . LYS C 2 6 ? -51.883 7.145 6.559 1.00 40.32 23 LYS C O 1
ATOM 2170 N N . ALA C 2 7 ? -51.916 8.161 4.553 1.00 43.39 24 ALA C N 1
ATOM 2171 C CA . ALA C 2 7 ? -53.348 8.420 4.628 1.00 42.23 24 ALA C CA 1
ATOM 2172 C C . ALA C 2 7 ? -54.178 7.161 4.413 1.00 39.34 24 ALA C C 1
ATOM 2173 O O . ALA C 2 7 ? -55.355 7.139 4.788 1.00 38.11 24 ALA C O 1
ATOM 2175 N N . ALA C 2 8 ? -53.591 6.115 3.830 1.00 40.64 25 ALA C N 1
ATOM 2176 C CA . ALA C 2 8 ? -54.360 4.930 3.470 1.00 43.24 25 ALA C CA 1
ATOM 2177 C C . ALA C 2 8 ? -54.593 3.998 4.651 1.00 36.85 25 ALA C C 1
ATOM 2178 O O . ALA C 2 8 ? -55.587 3.263 4.663 1.00 33.20 25 ALA C O 1
ATOM 2180 N N . ARG C 2 9 ? -53.705 4.000 5.637 1.00 35.51 26 ARG C N 1
ATOM 2181 C CA . ARG C 2 9 ? -53.795 3.036 6.731 1.00 37.67 26 ARG C CA 1
ATOM 2182 C C . ARG C 2 9 ? -54.886 3.336 7.747 1.00 33.15 26 ARG C C 1
ATOM 2183 O O . ARG C 2 9 ? -55.089 4.476 8.160 1.00 33.12 26 ARG C O 1
ATOM 2208 N N . SER C 2 11 ? -55.973 1.289 11.426 1.00 36.18 28 SER C N 1
ATOM 2209 C CA . SER C 2 11 ? -55.500 0.205 12.276 1.00 38.84 28 SER C CA 1
ATOM 2210 C C . SER C 2 11 ? -56.336 0.043 13.540 1.00 39.52 28 SER C C 1
ATOM 2211 O O . SER C 2 11 ? -56.863 1.013 14.086 1.00 37.85 28 SER C O 1
ATOM 2214 N N . ALA C 2 12 ? -56.440 -1.200 14.001 1.00 49.33 29 ALA C N 1
ATOM 2215 C CA . ALA C 2 12 ? -57.239 -1.555 15.160 1.00 54.44 29 ALA C CA 1
ATOM 2216 C C . ALA C 2 12 ? -56.342 -1.908 16.333 1.00 59.50 29 ALA C C 1
ATOM 2217 O O . ALA C 2 12 ? -55.439 -2.743 16.185 1.00 63.82 29 ALA C O 1
ATOM 2219 N N . PRO C 2 13 ? -56.554 -1.313 17.505 1.00 51.45 30 PRO C N 1
ATOM 2220 C CA . PRO C 2 13 ? -55.701 -1.635 18.658 1.00 50.93 30 PRO C CA 1
ATOM 2221 C C . PRO C 2 13 ? -56.102 -2.919 19.371 1.00 59.30 30 PRO C C 1
ATOM 2222 O O . PRO C 2 13 ? -55.232 -3.712 19.748 1.00 64.72 30 PRO C O 1
ATOM 2226 N N . SER C 2 14 ? -57.401 -3.144 19.565 1.00 59.49 31 SER C N 1
ATOM 2227 C CA . SER C 2 14 ? -57.848 -4.297 20.336 1.00 59.33 31 SER C CA 1
ATOM 2228 C C . SER C 2 14 ? -59.269 -4.670 19.938 1.00 60.34 31 SER C C 1
ATOM 2229 O O . SER C 2 14 ? -60.045 -3.822 19.490 1.00 62.12 31 SER C O 1
ATOM 2232 N N . THR C 2 15 ? -59.595 -5.950 20.106 1.00 61.26 32 THR C N 1
ATOM 2233 C CA . THR C 2 15 ? -60.944 -6.462 19.914 1.00 63.31 32 THR C CA 1
ATOM 2234 C C . THR C 2 15 ? -61.637 -6.644 21.260 1.00 67.02 32 THR C C 1
ATOM 2235 O O . THR C 2 15 ? -60.997 -6.723 22.311 1.00 67.40 32 THR C O 1
ATOM 2239 N N . GLY C 2 16 ? -62.961 -6.719 21.211 1.00 76.44 33 GLY C N 1
ATOM 2240 C CA . GLY C 2 16 ? -63.763 -6.836 22.409 1.00 79.09 33 GLY C CA 1
ATOM 2241 C C . GLY C 2 16 ? -64.071 -5.485 23.033 1.00 79.56 33 GLY C C 1
ATOM 2242 O O . GLY C 2 16 ? -63.387 -4.488 22.810 1.00 77.96 33 GLY C O 1
ATOM 2243 N N . GLY C 2 17 ? -65.133 -5.464 23.835 1.00 78.47 34 GLY C N 1
ATOM 2244 C CA . GLY C 2 17 ? -65.556 -4.241 24.487 1.00 76.69 34 GLY C CA 1
ATOM 2245 C C . GLY C 2 17 ? -64.807 -3.961 25.773 1.00 84.07 34 GLY C C 1
ATOM 2246 O O . GLY C 2 17 ? -65.313 -3.262 26.656 1.00 86.05 34 GLY C O 1
ATOM 2247 N N . VAL C 2 18 ? -63.596 -4.499 25.887 1.00 85.83 35 VAL C N 1
ATOM 2248 C CA . VAL C 2 18 ? -62.783 -4.380 27.091 1.00 86.88 35 VAL C CA 1
ATOM 2249 C C . VAL C 2 18 ? -61.745 -3.288 26.879 1.00 88.04 35 VAL C C 1
ATOM 2250 O O . VAL C 2 18 ? -61.023 -3.296 25.873 1.00 84.97 35 VAL C O 1
ATOM 2254 N N . LYS C 2 19 ? -61.668 -2.349 27.820 1.00 97.23 36 LYS C N 1
ATOM 2255 C CA . LYS C 2 19 ? -60.631 -1.327 27.762 1.00 95.69 36 LYS C CA 1
ATOM 2256 C C . LYS C 2 19 ? -59.345 -1.880 28.359 1.00 97.98 36 LYS C C 1
ATOM 2257 O O . LYS C 2 19 ? -59.306 -2.243 29.538 1.00 100.44 36 LYS C O 1
ATOM 2263 N N . TYR C 2 20 ? -58.299 -1.947 27.544 1.00 90.71 37 TYR C N 1
ATOM 2264 C CA . TYR C 2 20 ? -57.012 -2.466 27.989 1.00 89.68 37 TYR C CA 1
ATOM 2265 C C . TYR C 2 20 ? -56.139 -1.344 28.539 1.00 88.48 37 TYR C C 1
ATOM 2266 O O . TYR C 2 20 ? -55.143 -1.592 29.215 1.00 87.23 37 TYR C O 1
#

Solvent-accessible surface area: 15393 Å² total